Protein AF-A0A6N6PCQ6-F1 (afdb_monomer)

Secondary structure (DSSP, 8-state):
--HHHHHHHHHHHHHIIIIIS----HHHHHHHHHH-SS---S-----HHHHHHHHT-TT--HHHHHHHHHTSPPPHHHHHHHHHHHHHHHHHHHHT--TTTS----SS--GGGGGS-HHHHHHHHHHHHHHTTS-SSHHHHHHHHHHHHHHTT--HHHHHHHHHHHHHSSS--S-HHHHHHTS-HHHHHHHHHSS---HHHHHHHH---HHHHHHHHHHHGGGEEEEEEEEEEETTEEEEEEEEEETTS-EEEEEEEEESGGGGTSSSSS--

Radius of gyration: 22.86 Å; Cα contacts (8 Å, |Δi|>4): 349; chains: 1; bounding box: 58×45×60 Å

pLDDT: mean 90.43, std 11.21, range [40.56, 98.81]

Nearest PDB structures (foldseek):
  1irx-assembly1_A  TM=8.425E-01  e=3.714E-08  Pyrococcus horikoshii
  1irx-assembly2_B  TM=8.175E-01  e=4.333E-08  Pyrococcus horikoshii
  1g59-assembly1_A  TM=5.558E-01  e=4.850E-02  Thermus thermophilus
  1n78-assembly1_A  TM=5.377E-01  e=5.658E-02  Thermus thermophilus
  7fds-assembly1_A  TM=5.542E-01  e=3.419E-01  Mycobacterium tuberculosis H37Rv

Mean predicted aligned error: 8.08 Å

Structure (mmCIF, N/CA/C/O backbone):
data_AF-A0A6N6PCQ6-F1
#
_entry.id   AF-A0A6N6PCQ6-F1
#
loop_
_atom_site.group_PDB
_atom_site.id
_atom_site.type_symbol
_atom_site.label_atom_id
_atom_site.label_alt_id
_atom_site.label_comp_id
_atom_site.label_asym_id
_atom_site.label_entity_id
_atom_site.label_seq_id
_atom_site.pdbx_PDB_ins_code
_atom_site.Cartn_x
_atom_site.Cartn_y
_atom_site.Cartn_z
_atom_site.occupancy
_atom_site.B_iso_or_equiv
_atom_site.auth_seq_id
_atom_site.auth_comp_id
_atom_site.auth_asym_id
_atom_site.auth_atom_id
_atom_site.pdbx_PDB_model_num
ATOM 1 N N . GLU A 1 1 ? 15.343 0.296 2.057 1.00 55.38 1 GLU A N 1
ATOM 2 C CA . GLU A 1 1 ? 15.587 -0.567 0.883 1.00 55.38 1 GLU A CA 1
ATOM 3 C C . GLU A 1 1 ? 17.036 -1.000 0.922 1.00 55.38 1 GLU A C 1
ATOM 5 O O . GLU A 1 1 ? 17.885 -0.166 1.223 1.00 55.38 1 GLU A O 1
ATOM 10 N N . GLU A 1 2 ? 17.308 -2.274 0.672 1.00 66.19 2 GLU A N 1
ATOM 11 C CA . GLU A 1 2 ? 18.656 -2.847 0.678 1.00 66.19 2 GLU A CA 1
ATOM 12 C C . GLU A 1 2 ? 18.911 -3.603 -0.634 1.00 66.19 2 GLU A C 1
ATOM 14 O O . GLU A 1 2 ? 17.991 -3.830 -1.425 1.00 66.19 2 GLU A O 1
ATOM 19 N N . GLY A 1 3 ? 20.174 -3.943 -0.893 1.00 84.12 3 GLY A N 1
ATOM 20 C CA . GLY A 1 3 ? 20.570 -4.783 -2.023 1.00 84.12 3 GLY A CA 1
ATOM 21 C C . GLY A 1 3 ? 20.298 -4.181 -3.408 1.00 84.12 3 GLY A C 1
ATOM 22 O O . GLY A 1 3 ? 20.417 -2.974 -3.631 1.00 84.12 3 GLY A O 1
ATOM 23 N N . ILE A 1 4 ? 19.951 -5.055 -4.358 1.00 89.25 4 ILE A N 1
ATOM 24 C CA . ILE A 1 4 ? 19.816 -4.720 -5.784 1.00 89.25 4 ILE A CA 1
ATOM 25 C C . ILE A 1 4 ? 18.710 -3.691 -6.055 1.00 89.25 4 ILE A C 1
ATOM 27 O O . ILE A 1 4 ? 18.848 -2.849 -6.937 1.00 89.25 4 ILE A O 1
ATOM 31 N N . VAL A 1 5 ? 17.633 -3.714 -5.265 1.00 85.88 5 VAL A N 1
ATOM 32 C CA . VAL A 1 5 ? 16.506 -2.784 -5.410 1.00 85.88 5 VAL A CA 1
ATOM 33 C C . VAL A 1 5 ? 16.957 -1.348 -5.169 1.00 85.88 5 VAL A C 1
ATOM 35 O O . VAL A 1 5 ? 16.673 -0.470 -5.983 1.00 85.88 5 VAL A O 1
ATOM 38 N N . LYS A 1 6 ? 17.700 -1.119 -4.079 1.00 88.81 6 LYS A N 1
ATOM 39 C CA . LYS A 1 6 ? 18.245 0.202 -3.755 1.00 88.81 6 LYS A CA 1
ATOM 40 C C . LYS A 1 6 ? 19.165 0.699 -4.871 1.00 88.81 6 LYS A C 1
ATOM 42 O O . LYS A 1 6 ? 19.062 1.857 -5.258 1.00 88.81 6 LYS A O 1
ATOM 47 N N . LEU A 1 7 ? 20.013 -0.182 -5.406 1.00 92.19 7 LEU A N 1
ATOM 48 C CA . LEU A 1 7 ? 20.957 0.161 -6.470 1.00 92.19 7 LEU A CA 1
ATOM 49 C C . LEU A 1 7 ? 20.244 0.661 -7.735 1.00 92.19 7 LEU A C 1
ATOM 51 O O . LEU A 1 7 ? 20.599 1.714 -8.259 1.00 92.19 7 LEU A O 1
ATOM 55 N N . TYR A 1 8 ? 19.212 -0.053 -8.197 1.00 93.69 8 TYR A N 1
ATOM 56 C CA . TYR A 1 8 ? 18.414 0.395 -9.342 1.00 93.69 8 TYR A CA 1
ATOM 57 C C . TYR A 1 8 ? 17.667 1.698 -9.048 1.00 93.69 8 TYR A C 1
ATOM 59 O O . TYR A 1 8 ? 17.673 2.595 -9.882 1.00 93.69 8 TYR A O 1
ATOM 67 N N . ASN A 1 9 ? 17.068 1.842 -7.862 1.00 90.81 9 ASN A N 1
ATOM 68 C CA . ASN A 1 9 ? 16.359 3.070 -7.494 1.00 90.81 9 ASN A CA 1
ATOM 69 C C . ASN A 1 9 ? 17.300 4.291 -7.433 1.00 90.81 9 ASN A C 1
ATOM 71 O O . ASN A 1 9 ? 16.910 5.391 -7.826 1.00 90.81 9 ASN A O 1
ATOM 75 N N . GLU A 1 10 ? 18.539 4.121 -6.963 1.00 91.25 10 GLU A N 1
ATOM 76 C CA . GLU A 1 10 ? 19.554 5.182 -6.961 1.00 91.25 10 GLU A CA 1
ATOM 77 C C . GLU A 1 10 ? 20.006 5.545 -8.377 1.00 91.25 10 GLU A C 1
ATOM 79 O O . GLU A 1 10 ? 20.068 6.735 -8.697 1.00 91.25 10 GLU A O 1
ATOM 84 N N . PHE A 1 11 ? 20.255 4.543 -9.226 1.00 92.25 11 PHE A N 1
ATOM 85 C CA . PHE A 1 11 ? 20.571 4.753 -10.639 1.00 92.25 11 PHE A CA 1
ATOM 86 C C . PHE A 1 11 ? 19.451 5.516 -11.360 1.00 92.25 11 PHE A C 1
ATOM 88 O O . PHE A 1 11 ? 19.714 6.548 -11.977 1.00 92.25 11 PHE A O 1
ATOM 95 N N . ASP A 1 12 ? 18.199 5.074 -11.204 1.00 93.06 12 ASP A N 1
ATOM 96 C CA . ASP A 1 12 ? 17.016 5.695 -11.815 1.00 93.06 12 ASP A CA 1
ATOM 97 C C . ASP A 1 12 ? 16.868 7.146 -11.370 1.00 93.06 12 ASP A C 1
ATOM 99 O O . ASP A 1 12 ? 16.618 8.039 -12.177 1.00 93.06 12 ASP A O 1
ATOM 103 N N . ARG A 1 13 ? 17.082 7.408 -10.078 1.00 92.38 13 ARG A N 1
ATOM 104 C CA . ARG A 1 13 ? 17.031 8.761 -9.530 1.00 92.38 13 ARG A CA 1
ATOM 105 C C . ARG A 1 13 ? 18.098 9.665 -10.146 1.00 92.38 13 ARG A C 1
ATOM 107 O O . ARG A 1 13 ? 17.794 10.817 -10.444 1.00 92.38 13 ARG A O 1
ATOM 114 N N . TYR A 1 14 ? 19.332 9.188 -10.315 1.00 92.88 14 TYR A N 1
ATOM 115 C CA . TYR A 1 14 ? 20.398 9.990 -10.927 1.00 92.88 14 TYR A CA 1
ATOM 116 C C . TYR A 1 14 ? 20.122 10.242 -12.407 1.00 92.88 14 TYR A C 1
ATOM 118 O O . TYR A 1 14 ? 20.223 11.385 -12.849 1.00 92.88 14 TYR A O 1
ATOM 126 N N . HIS A 1 15 ? 19.698 9.217 -13.148 1.00 93.12 15 HIS A N 1
ATOM 127 C CA . HIS A 1 15 ? 19.315 9.353 -14.553 1.00 93.12 15 HIS A CA 1
ATOM 128 C C . HIS A 1 15 ? 18.200 10.394 -14.740 1.00 93.12 15 HIS A C 1
ATOM 130 O O . HIS A 1 15 ? 18.388 11.347 -15.499 1.00 93.12 15 HIS A O 1
ATOM 136 N N . THR A 1 16 ? 17.108 10.300 -13.972 1.00 93.75 16 THR A N 1
ATOM 137 C CA . THR A 1 16 ? 15.991 11.260 -14.018 1.00 93.75 16 THR A CA 1
ATOM 138 C C . THR A 1 16 ? 16.441 12.677 -13.670 1.00 93.75 16 THR A C 1
ATOM 140 O O . THR A 1 16 ? 16.123 13.621 -14.390 1.00 93.75 16 THR A O 1
ATOM 143 N N . ARG A 1 17 ? 17.219 12.859 -12.595 1.00 94.50 17 ARG A N 1
ATOM 144 C CA . ARG A 1 17 ? 17.670 14.196 -12.167 1.00 94.50 17 ARG A CA 1
ATOM 145 C C . ARG A 1 17 ? 18.591 14.860 -13.189 1.00 94.50 17 ARG A C 1
ATOM 147 O O . ARG A 1 17 ? 18.553 16.083 -13.337 1.00 94.50 17 ARG A O 1
ATOM 154 N N . VAL A 1 18 ? 19.428 14.0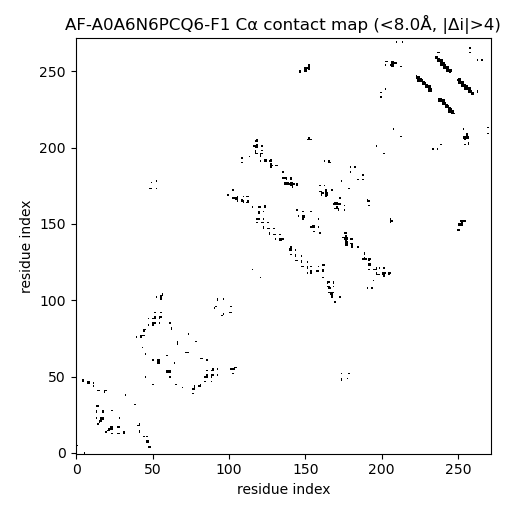80 -13.874 1.00 93.94 18 VAL A N 1
ATOM 155 C CA . VAL A 1 18 ? 20.371 14.592 -14.879 1.00 93.94 18 VAL A CA 1
ATOM 156 C C . VAL A 1 18 ? 19.662 14.887 -16.199 1.00 93.94 18 VAL A C 1
ATOM 158 O O . VAL A 1 18 ? 19.824 15.979 -16.743 1.00 93.94 18 VAL A O 1
ATOM 161 N N . ASN A 1 19 ? 18.875 13.939 -16.708 1.00 92.56 19 ASN A N 1
ATOM 162 C CA . ASN A 1 19 ? 18.348 13.999 -18.071 1.00 92.56 19 ASN A CA 1
ATOM 163 C C . ASN A 1 19 ? 16.946 14.616 -18.156 1.00 92.56 19 ASN A C 1
ATOM 165 O O . ASN A 1 19 ? 16.696 15.428 -19.052 1.00 92.56 19 ASN A O 1
ATOM 169 N N . HIS A 1 20 ? 16.063 14.270 -17.218 1.00 92.50 20 HIS A N 1
ATOM 170 C CA . HIS A 1 20 ? 14.654 14.655 -17.252 1.00 92.50 20 HIS A CA 1
ATOM 171 C C . HIS A 1 20 ? 14.395 15.960 -16.488 1.00 92.50 20 HIS A C 1
ATOM 173 O O . HIS A 1 20 ? 14.106 16.996 -17.090 1.00 92.50 20 HIS A O 1
ATOM 179 N N . ASP A 1 21 ? 14.584 15.940 -15.165 1.00 92.38 21 ASP A N 1
ATOM 180 C CA . ASP A 1 21 ? 14.289 17.079 -14.287 1.00 92.38 21 ASP A CA 1
ATOM 181 C C . ASP A 1 21 ? 15.322 18.206 -14.420 1.00 92.38 21 ASP A C 1
ATOM 183 O O . ASP A 1 21 ? 15.041 19.360 -14.092 1.00 92.38 21 ASP A O 1
ATOM 187 N N . LYS A 1 22 ? 16.539 17.865 -14.866 1.00 91.25 22 LYS A N 1
ATOM 188 C CA . LYS A 1 22 ? 17.689 18.775 -15.011 1.00 91.25 22 LYS A CA 1
ATOM 189 C C . LYS A 1 22 ? 18.017 19.540 -13.720 1.00 91.25 22 LYS A C 1
ATOM 191 O O . LYS A 1 22 ? 18.352 20.723 -13.751 1.00 91.25 22 LYS A O 1
ATOM 196 N N . ASN A 1 23 ? 17.929 18.855 -12.580 1.00 95.06 23 ASN A N 1
ATOM 197 C CA . ASN A 1 23 ? 18.148 19.406 -11.236 1.00 95.06 23 ASN A CA 1
ATOM 198 C C . ASN A 1 23 ? 19.200 18.627 -10.416 1.00 95.06 23 ASN A C 1
ATOM 200 O O . ASN A 1 23 ? 19.273 18.773 -9.189 1.00 95.06 23 ASN A O 1
ATOM 204 N N . ALA A 1 24 ? 19.991 17.779 -11.081 1.00 93.81 24 ALA A N 1
ATOM 205 C CA . ALA A 1 24 ? 21.098 17.049 -10.473 1.00 93.81 24 ALA A CA 1
ATOM 206 C C . ALA A 1 24 ? 22.199 17.988 -9.953 1.00 93.81 24 ALA A C 1
ATOM 208 O O . ALA A 1 24 ? 22.447 19.060 -10.511 1.00 93.81 24 ALA A O 1
ATOM 209 N N . THR A 1 25 ? 22.900 17.566 -8.901 1.00 95.88 25 THR A N 1
ATOM 210 C CA . THR A 1 25 ? 24.131 18.241 -8.466 1.00 95.88 25 THR A CA 1
ATOM 211 C C . THR A 1 25 ? 25.281 17.965 -9.453 1.00 95.88 25 THR A C 1
ATOM 213 O O . THR A 1 25 ? 25.225 16.987 -10.208 1.00 95.88 25 THR A O 1
ATOM 216 N N . PRO A 1 26 ? 26.361 18.776 -9.455 1.00 95.31 26 PRO A N 1
ATOM 217 C CA . PRO A 1 26 ? 27.536 18.511 -10.293 1.00 95.31 26 PRO A CA 1
ATOM 218 C C . PRO A 1 26 ? 28.160 17.128 -10.060 1.00 95.31 26 PRO A C 1
ATOM 220 O O . PRO A 1 26 ? 28.652 16.505 -11.004 1.00 95.31 26 PRO A O 1
ATOM 223 N N . ASP A 1 27 ? 28.105 16.638 -8.821 1.00 94.19 27 ASP A N 1
ATOM 224 C CA . ASP A 1 27 ? 28.633 15.328 -8.446 1.00 94.19 27 ASP A CA 1
ATOM 225 C C . ASP A 1 27 ? 27.747 14.200 -8.983 1.00 94.19 27 ASP A C 1
ATOM 227 O O . ASP A 1 27 ? 28.261 13.283 -9.619 1.00 94.19 27 ASP A O 1
ATOM 231 N N . GLU A 1 28 ? 26.420 14.291 -8.821 1.00 92.62 28 GLU A N 1
ATOM 232 C CA . GLU A 1 28 ? 25.463 13.321 -9.383 1.00 92.62 28 GLU A CA 1
ATOM 233 C C . GLU A 1 28 ? 25.620 13.206 -10.908 1.00 92.62 28 GLU A C 1
ATOM 235 O O . GLU A 1 28 ? 25.714 12.103 -11.452 1.00 92.62 28 GLU A O 1
ATOM 240 N N . ALA A 1 29 ? 25.728 14.348 -11.596 1.00 91.50 29 ALA A N 1
ATOM 241 C CA . ALA A 1 29 ? 25.948 14.391 -13.038 1.00 91.50 29 ALA A CA 1
ATOM 242 C C . ALA A 1 29 ? 27.308 13.803 -13.443 1.00 91.50 29 ALA A C 1
ATOM 244 O O . ALA A 1 29 ? 27.414 13.120 -14.462 1.00 91.50 29 ALA A O 1
ATOM 245 N N . SER A 1 30 ? 28.354 14.044 -12.646 1.00 92.00 30 SER A N 1
ATOM 246 C CA . SER A 1 30 ? 29.683 13.487 -12.905 1.00 92.00 30 SER A CA 1
ATOM 247 C C . SER A 1 30 ? 29.705 11.973 -12.726 1.00 92.00 30 SER A C 1
ATOM 249 O O . SER A 1 30 ? 30.292 11.295 -13.565 1.00 92.00 30 SER A O 1
ATOM 251 N N . VAL A 1 31 ? 29.036 11.446 -11.693 1.00 91.81 31 VAL A N 1
ATOM 252 C CA . VAL A 1 31 ? 28.899 10.001 -11.455 1.00 91.81 31 VAL A CA 1
ATOM 253 C C . VAL A 1 31 ? 28.210 9.325 -12.637 1.00 91.81 31 VAL A C 1
ATOM 255 O O . VAL A 1 31 ? 28.746 8.358 -13.169 1.00 91.81 31 VAL A O 1
ATOM 258 N N . LEU A 1 32 ? 27.073 9.852 -13.103 1.00 89.94 32 LEU A N 1
ATOM 259 C CA . LEU A 1 32 ? 26.386 9.267 -14.257 1.00 89.94 32 LEU A CA 1
ATOM 260 C C . LEU A 1 32 ? 27.273 9.307 -15.513 1.00 89.94 32 LEU A C 1
ATOM 262 O O . LEU A 1 32 ? 27.441 8.291 -16.183 1.00 89.94 32 LEU A O 1
ATOM 266 N N . ARG A 1 33 ? 27.926 10.448 -15.776 1.00 87.69 33 ARG A N 1
ATOM 267 C CA . ARG A 1 33 ? 28.785 10.639 -16.956 1.00 87.69 33 ARG A CA 1
ATOM 268 C C . ARG A 1 33 ? 29.968 9.673 -17.009 1.00 87.69 33 ARG A C 1
ATOM 270 O O . ARG A 1 33 ? 30.349 9.266 -18.098 1.00 87.69 33 ARG A O 1
ATOM 277 N N . VAL A 1 34 ? 30.583 9.328 -15.874 1.00 90.19 34 VAL A N 1
ATOM 278 C CA . VAL A 1 34 ? 31.703 8.364 -15.868 1.00 90.19 34 VAL A CA 1
ATOM 279 C C . VAL A 1 34 ? 31.238 6.914 -16.021 1.00 90.19 34 VAL A C 1
ATOM 281 O O . VAL A 1 34 ? 32.038 6.064 -16.405 1.00 90.19 34 VAL A O 1
ATOM 284 N N . CYS A 1 35 ? 29.966 6.626 -15.736 1.00 85.56 35 CYS A N 1
ATOM 285 C CA . CYS A 1 35 ? 29.364 5.307 -15.926 1.00 85.56 35 CYS A CA 1
ATOM 286 C C . CYS A 1 35 ? 28.839 5.089 -17.356 1.00 85.56 35 CYS A C 1
ATOM 288 O O . CYS A 1 35 ? 28.723 3.945 -17.794 1.00 85.56 35 CYS A O 1
ATOM 290 N N . GLU A 1 36 ? 28.532 6.158 -18.091 1.00 85.19 36 GLU A N 1
ATOM 291 C CA . GLU A 1 36 ? 28.045 6.086 -19.469 1.00 85.19 36 GLU A CA 1
ATOM 292 C C . GLU A 1 36 ? 29.202 5.976 -20.472 1.00 85.19 36 GLU A C 1
ATOM 294 O O . GLU A 1 36 ? 29.943 6.927 -20.715 1.00 85.19 36 GLU A O 1
ATOM 299 N N . LEU A 1 37 ? 29.333 4.811 -21.115 1.00 82.50 37 LEU A N 1
ATOM 300 C CA . LEU A 1 37 ? 30.270 4.636 -22.235 1.00 82.50 37 LEU A CA 1
ATOM 301 C C . LEU A 1 37 ? 29.829 5.423 -23.477 1.00 82.50 37 LEU A C 1
ATOM 303 O O . LEU A 1 37 ? 30.660 5.936 -24.224 1.00 82.50 37 LEU A O 1
ATOM 307 N N . VAL A 1 38 ? 28.516 5.499 -23.698 1.00 85.69 38 VAL A N 1
ATOM 308 C CA . VAL A 1 38 ? 27.876 6.283 -24.756 1.00 85.69 38 VAL A CA 1
ATOM 309 C C . VAL A 1 38 ? 26.680 6.992 -24.122 1.00 85.69 38 VAL A C 1
ATOM 311 O O . VAL A 1 38 ? 25.849 6.299 -23.540 1.00 85.69 38 VAL A O 1
ATOM 314 N N . PRO A 1 39 ? 26.569 8.330 -24.212 1.00 84.94 39 PRO A N 1
ATOM 315 C CA . PRO A 1 39 ? 25.416 9.046 -23.676 1.00 84.94 39 PRO A CA 1
ATOM 316 C C . PRO A 1 39 ? 24.137 8.661 -24.421 1.00 84.94 39 PRO A C 1
ATOM 318 O O . PRO A 1 39 ? 24.054 8.805 -25.643 1.00 84.94 39 PRO A O 1
ATOM 321 N N . GLU A 1 40 ? 23.135 8.187 -23.685 1.00 88.00 40 GLU A N 1
ATOM 322 C CA . GLU A 1 40 ? 21.861 7.718 -24.256 1.00 88.00 40 GLU A CA 1
ATOM 323 C C . GLU A 1 40 ? 20.739 8.756 -24.131 1.00 88.00 40 GLU A C 1
ATOM 325 O O . GLU A 1 40 ? 19.719 8.648 -24.809 1.00 88.00 40 GLU A O 1
ATOM 330 N N . GLY A 1 41 ? 20.954 9.795 -23.319 1.00 89.88 41 GLY A N 1
ATOM 331 C CA . GLY A 1 41 ? 19.993 10.867 -23.081 1.00 89.88 41 GLY A CA 1
ATOM 332 C C . GLY A 1 41 ? 18.835 10.455 -22.170 1.00 89.88 41 GLY A C 1
ATOM 333 O O . GLY A 1 41 ? 18.946 9.535 -21.355 1.00 89.88 41 GLY A O 1
ATOM 334 N N . ASP A 1 42 ? 17.724 11.185 -22.285 1.00 93.50 42 ASP A N 1
ATOM 335 C CA . ASP A 1 42 ? 16.501 10.909 -21.528 1.00 93.50 42 ASP A CA 1
ATOM 336 C C . ASP A 1 42 ? 15.735 9.721 -22.129 1.00 93.50 42 ASP A C 1
ATOM 338 O O . ASP A 1 42 ? 15.603 9.600 -23.349 1.00 93.50 42 ASP A O 1
ATOM 342 N N . TYR A 1 43 ? 15.226 8.849 -21.264 1.00 93.31 43 TYR A N 1
ATOM 343 C CA . TYR A 1 43 ? 14.421 7.690 -21.634 1.00 93.31 43 TYR A CA 1
ATOM 344 C C . TYR A 1 43 ? 13.584 7.205 -20.448 1.00 93.31 43 TYR A C 1
ATOM 346 O O . TYR A 1 43 ? 13.938 7.394 -19.284 1.00 93.31 43 TYR A O 1
ATOM 354 N N . PHE A 1 44 ? 12.469 6.535 -20.743 1.00 93.19 44 PHE A N 1
ATOM 355 C CA . PHE A 1 44 ? 11.621 5.950 -19.711 1.00 93.19 44 PHE A CA 1
ATOM 356 C C . PHE A 1 44 ? 12.311 4.770 -19.004 1.00 93.19 44 PHE A C 1
ATOM 358 O O . PHE A 1 44 ? 12.680 3.778 -19.638 1.00 93.19 44 PHE A O 1
ATOM 365 N N . ASN A 1 45 ? 12.405 4.843 -17.673 1.00 90.88 45 ASN A N 1
ATOM 366 C CA . ASN A 1 45 ? 12.912 3.771 -16.820 1.00 90.88 45 ASN A CA 1
ATOM 367 C C . ASN A 1 45 ? 11.776 3.048 -16.082 1.00 90.88 45 ASN A C 1
ATOM 369 O O . ASN A 1 45 ? 11.070 3.630 -15.259 1.00 90.88 45 ASN A O 1
ATOM 373 N N . ALA A 1 46 ? 11.628 1.744 -16.332 1.00 91.62 46 ALA A N 1
ATOM 374 C CA . ALA A 1 46 ? 10.697 0.904 -15.585 1.00 91.62 46 ALA A CA 1
ATOM 375 C C . ALA A 1 46 ? 11.245 0.605 -14.181 1.00 91.62 46 ALA A C 1
ATOM 377 O O . ALA A 1 46 ? 12.319 0.015 -14.051 1.00 91.62 46 ALA A O 1
ATOM 378 N N . ASN A 1 47 ? 10.497 0.956 -13.131 1.00 89.88 47 ASN A N 1
ATOM 379 C CA . ASN A 1 47 ? 10.904 0.722 -11.742 1.00 89.88 47 ASN A CA 1
ATOM 380 C C . ASN A 1 47 ? 11.302 -0.751 -11.502 1.00 89.88 47 ASN A C 1
ATOM 382 O O . ASN A 1 47 ? 10.561 -1.671 -11.850 1.00 89.88 47 ASN A O 1
ATOM 386 N N . PHE A 1 48 ? 12.464 -0.993 -10.889 1.00 91.56 48 PHE A N 1
ATOM 387 C CA . PHE A 1 48 ? 12.991 -2.356 -10.759 1.00 91.56 48 PHE A CA 1
ATOM 388 C C . PHE A 1 48 ? 12.160 -3.252 -9.830 1.00 91.56 48 PHE A C 1
ATOM 390 O O . PHE A 1 48 ? 12.007 -4.435 -10.120 1.00 91.56 48 PHE A O 1
ATOM 397 N N . GLN A 1 49 ? 11.567 -2.716 -8.755 1.00 85.56 49 GLN A N 1
ATOM 398 C CA . GLN A 1 49 ? 10.664 -3.501 -7.895 1.00 85.56 49 GLN A CA 1
ATOM 399 C C . GLN A 1 49 ? 9.443 -3.974 -8.682 1.00 85.56 49 GLN A C 1
ATOM 401 O O . GLN A 1 49 ? 8.976 -5.093 -8.487 1.00 85.56 49 GLN A O 1
ATOM 406 N N . LEU A 1 50 ? 8.960 -3.135 -9.601 1.00 85.62 50 LEU A N 1
ATOM 407 C CA . LEU A 1 50 ? 7.861 -3.473 -10.490 1.00 85.62 50 LEU A CA 1
ATOM 408 C C . LEU A 1 50 ? 8.222 -4.623 -11.426 1.00 85.62 50 LEU A C 1
ATOM 410 O O . LEU A 1 50 ? 7.511 -5.622 -11.486 1.00 85.62 50 LEU A O 1
ATOM 414 N N . VAL A 1 51 ? 9.353 -4.492 -12.120 1.00 91.75 51 VAL A N 1
ATOM 415 C CA . VAL A 1 51 ? 9.864 -5.530 -13.023 1.00 91.75 51 VAL A CA 1
ATOM 416 C C . VAL A 1 51 ? 10.115 -6.827 -12.253 1.00 91.75 51 VAL A C 1
ATOM 418 O O . VAL A 1 51 ? 9.735 -7.897 -12.717 1.00 91.75 51 VAL A O 1
ATOM 421 N N . SER A 1 52 ? 10.679 -6.734 -11.048 1.00 88.75 52 SER A N 1
ATOM 422 C CA . SER A 1 52 ? 10.911 -7.875 -10.162 1.00 88.75 52 SER A CA 1
ATOM 423 C C . SER A 1 52 ? 9.620 -8.575 -9.740 1.00 88.75 52 SER A C 1
ATOM 425 O O . SER A 1 52 ? 9.571 -9.801 -9.737 1.00 88.75 52 SER A O 1
ATOM 427 N N . ALA A 1 53 ? 8.549 -7.841 -9.439 1.00 84.00 53 ALA A N 1
ATOM 428 C CA . ALA A 1 53 ? 7.248 -8.450 -9.164 1.00 84.00 53 ALA A CA 1
ATOM 429 C C . ALA A 1 53 ? 6.663 -9.126 -10.418 1.00 84.00 53 ALA A C 1
ATOM 431 O O . ALA A 1 53 ? 6.198 -10.261 -10.346 1.00 84.00 53 ALA A O 1
ATOM 432 N N . LEU A 1 54 ? 6.748 -8.462 -11.576 1.00 88.12 54 LEU A N 1
ATOM 433 C CA . LEU A 1 54 ? 6.216 -8.956 -12.848 1.00 88.12 54 LEU A CA 1
ATOM 434 C C . LEU A 1 54 ? 6.857 -10.269 -13.298 1.00 88.12 54 LEU A C 1
ATOM 436 O O . LEU A 1 54 ? 6.149 -11.187 -13.699 1.00 88.12 54 LEU A O 1
ATOM 440 N N . VAL A 1 55 ? 8.184 -10.400 -13.201 1.00 90.81 55 VAL A N 1
ATOM 441 C CA . VAL A 1 55 ? 8.868 -11.644 -13.608 1.00 90.81 55 VAL A CA 1
ATOM 442 C C . VAL A 1 55 ? 8.501 -12.848 -12.737 1.00 90.81 55 VAL A C 1
ATOM 444 O O . VAL A 1 55 ? 8.755 -13.980 -13.137 1.00 90.81 55 VAL A O 1
ATOM 447 N N . GLN A 1 56 ? 7.907 -12.611 -11.566 1.00 86.06 56 GLN A N 1
ATOM 448 C CA . GLN A 1 56 ? 7.471 -13.645 -10.626 1.00 86.06 56 GLN A CA 1
ATOM 449 C C . GLN A 1 56 ? 6.004 -14.050 -10.819 1.00 86.06 56 GLN A C 1
ATOM 451 O O . GLN A 1 56 ? 5.546 -14.985 -10.166 1.00 86.06 56 GLN A O 1
ATOM 456 N N . MET A 1 57 ? 5.271 -13.385 -11.719 1.00 83.31 57 MET A N 1
ATOM 457 C CA . MET A 1 57 ? 3.869 -13.662 -12.038 1.00 83.31 57 MET A CA 1
ATOM 458 C C . MET A 1 57 ? 3.779 -14.360 -13.407 1.00 83.31 57 MET A C 1
ATOM 460 O O . MET A 1 57 ? 3.811 -13.686 -14.435 1.00 83.31 57 MET A O 1
ATOM 464 N N . PRO A 1 58 ? 3.645 -15.702 -13.467 1.00 78.50 58 PRO A N 1
ATOM 465 C CA . PRO A 1 58 ? 3.820 -16.463 -14.713 1.00 78.50 58 PRO A CA 1
ATOM 466 C C . PRO A 1 58 ? 2.812 -16.141 -15.823 1.00 78.50 58 PRO A C 1
ATOM 468 O O . PRO A 1 58 ? 3.065 -16.426 -16.987 1.00 78.50 58 PRO A O 1
ATOM 471 N N . HIS A 1 59 ? 1.655 -15.589 -15.459 1.00 79.06 59 HIS A N 1
ATOM 472 C CA . HIS A 1 59 ? 0.569 -15.253 -16.378 1.00 79.06 59 HIS A CA 1
ATOM 473 C C . HIS A 1 59 ? 0.714 -13.856 -17.003 1.00 79.06 59 HIS A C 1
ATOM 475 O O . HIS A 1 59 ? -0.105 -13.486 -17.841 1.00 79.06 59 HIS A O 1
ATOM 481 N N . LEU A 1 60 ? 1.729 -13.079 -16.608 1.00 85.12 60 LEU A N 1
ATOM 482 C CA . LEU A 1 60 ? 1.964 -11.729 -17.113 1.00 85.12 60 LEU A CA 1
ATOM 483 C C . LEU A 1 60 ? 3.172 -11.695 -18.052 1.00 85.12 60 LEU A C 1
ATOM 485 O O . LEU A 1 60 ? 4.195 -12.328 -17.797 1.00 85.12 60 LEU A O 1
ATOM 489 N N . ASP A 1 61 ? 3.068 -10.900 -19.118 1.00 92.06 61 ASP A N 1
ATOM 490 C CA . ASP A 1 61 ? 4.211 -10.501 -19.943 1.00 92.06 61 ASP A CA 1
ATOM 491 C C . ASP A 1 61 ? 4.747 -9.149 -19.436 1.00 92.06 61 ASP A C 1
ATOM 493 O O . ASP A 1 61 ? 4.077 -8.123 -19.615 1.00 92.06 61 ASP A O 1
ATOM 497 N N . PRO A 1 62 ? 5.954 -9.107 -18.831 1.00 93.06 62 PRO A N 1
ATOM 498 C CA . PRO A 1 62 ? 6.520 -7.867 -18.317 1.00 93.06 62 PRO A CA 1
ATOM 499 C C . PRO A 1 62 ? 6.676 -6.777 -19.385 1.00 93.06 62 PRO A C 1
ATOM 501 O O . PRO A 1 62 ? 6.525 -5.598 -19.075 1.00 93.06 62 PRO A O 1
ATOM 504 N N . VAL A 1 63 ? 6.964 -7.135 -20.642 1.00 96.25 63 VAL A N 1
ATOM 505 C CA . VAL A 1 63 ? 7.166 -6.149 -21.716 1.00 96.25 63 VAL A CA 1
ATOM 506 C C . VAL A 1 63 ? 5.840 -5.524 -22.125 1.00 96.25 63 VAL A C 1
ATOM 508 O O . VAL A 1 63 ? 5.748 -4.297 -22.232 1.00 96.25 63 VAL A O 1
ATOM 511 N N . ALA A 1 64 ? 4.809 -6.346 -22.326 1.00 94.31 64 ALA A N 1
ATOM 512 C CA . ALA A 1 64 ? 3.473 -5.867 -22.662 1.00 94.31 64 ALA A CA 1
ATOM 513 C C . ALA A 1 64 ? 2.923 -4.947 -21.566 1.00 94.31 64 ALA A C 1
ATOM 515 O O . ALA A 1 64 ? 2.427 -3.858 -21.855 1.00 94.31 64 ALA A O 1
ATOM 516 N N . GLU A 1 65 ? 3.083 -5.343 -20.305 1.00 91.56 65 GLU A N 1
ATOM 517 C CA . GLU A 1 65 ? 2.527 -4.606 -19.177 1.00 91.56 65 GLU A CA 1
ATOM 518 C C . GLU A 1 65 ? 3.250 -3.275 -18.921 1.00 91.56 65 GLU A C 1
ATOM 520 O O . GLU A 1 65 ? 2.609 -2.243 -18.710 1.00 91.56 65 GLU A O 1
ATOM 525 N N . ILE A 1 66 ? 4.582 -3.243 -19.030 1.00 94.25 66 ILE A N 1
ATOM 526 C CA . ILE A 1 66 ? 5.334 -1.984 -18.953 1.00 94.25 66 ILE A CA 1
ATOM 527 C C . ILE A 1 66 ? 5.000 -1.059 -20.132 1.00 94.25 66 ILE A C 1
ATOM 529 O O . ILE A 1 66 ? 4.865 0.150 -19.943 1.00 94.25 66 ILE A O 1
ATOM 533 N N . THR A 1 67 ? 4.805 -1.609 -21.334 1.00 95.00 67 THR A N 1
ATOM 534 C CA . THR A 1 67 ? 4.401 -0.821 -22.511 1.00 95.00 67 THR A CA 1
ATOM 535 C C . THR A 1 67 ? 3.010 -0.214 -22.317 1.00 95.00 67 THR A C 1
ATOM 537 O O . THR A 1 67 ? 2.818 0.974 -22.581 1.00 95.00 67 THR A O 1
ATOM 540 N N . ARG A 1 68 ? 2.051 -0.996 -21.799 1.00 91.12 68 ARG A N 1
ATOM 541 C CA . ARG A 1 68 ? 0.699 -0.524 -21.466 1.00 91.12 68 ARG A CA 1
ATOM 542 C C . ARG A 1 68 ? 0.757 0.648 -20.489 1.00 91.12 68 ARG A C 1
ATOM 544 O O . ARG A 1 68 ? 0.141 1.677 -20.743 1.00 91.12 68 ARG A O 1
ATOM 551 N N . ARG A 1 69 ? 1.542 0.513 -19.417 1.00 87.31 69 ARG A N 1
ATOM 552 C CA . ARG A 1 69 ? 1.712 1.546 -18.380 1.00 87.31 69 ARG A CA 1
ATOM 553 C C . ARG A 1 69 ? 2.377 2.815 -18.889 1.00 87.31 69 ARG A C 1
ATOM 555 O O . ARG A 1 69 ? 1.981 3.904 -18.492 1.00 87.31 69 ARG A O 1
ATOM 562 N N . LYS A 1 70 ? 3.366 2.690 -19.779 1.00 92.19 70 LYS A N 1
ATOM 563 C CA . LYS A 1 70 ? 3.973 3.852 -20.439 1.00 92.19 70 LYS A CA 1
ATOM 564 C C . LYS A 1 70 ? 2.940 4.621 -21.280 1.00 92.19 70 LYS A C 1
ATOM 566 O O . LYS A 1 70 ? 3.087 5.824 -21.477 1.00 92.19 70 LYS A O 1
ATOM 571 N N . GLY A 1 71 ? 1.920 3.937 -21.804 1.00 92.69 71 GLY A N 1
ATOM 572 C CA . GLY A 1 71 ? 0.896 4.525 -22.673 1.00 92.69 71 GLY A CA 1
ATOM 573 C C . GLY A 1 71 ? 1.381 4.810 -24.099 1.00 92.69 71 GLY A C 1
ATOM 574 O O . GLY A 1 71 ? 0.666 5.425 -24.885 1.00 92.69 71 GLY A O 1
ATOM 575 N N . ALA A 1 72 ? 2.591 4.364 -24.450 1.00 93.94 72 ALA A N 1
ATOM 576 C CA . ALA A 1 72 ? 3.190 4.520 -25.771 1.00 93.94 72 ALA A CA 1
ATOM 577 C C . ALA A 1 72 ? 4.164 3.364 -26.061 1.00 93.94 72 ALA A C 1
ATOM 579 O O . ALA A 1 72 ? 4.711 2.782 -25.120 1.00 93.94 72 ALA A O 1
ATOM 580 N N . PRO A 1 73 ? 4.442 3.049 -27.342 1.00 96.50 73 PRO A N 1
ATOM 581 C CA . PRO A 1 73 ? 5.455 2.060 -27.698 1.00 96.50 73 PRO A CA 1
ATOM 582 C C . PRO A 1 73 ? 6.821 2.359 -27.059 1.00 96.50 73 PRO A C 1
ATOM 584 O O . PRO A 1 73 ? 7.234 3.519 -26.943 1.00 96.50 73 PRO A O 1
ATOM 587 N N . LEU A 1 74 ? 7.530 1.305 -26.646 1.00 97.12 74 LEU A N 1
ATOM 588 C CA . LEU A 1 74 ? 8.905 1.414 -26.155 1.00 97.12 74 LEU A CA 1
ATOM 589 C C . LEU A 1 74 ? 9.860 1.712 -27.318 1.00 97.12 74 LEU A C 1
ATOM 591 O O . LEU A 1 74 ? 9.788 1.077 -28.372 1.00 97.12 74 LEU A O 1
ATOM 595 N N . THR A 1 75 ? 10.774 2.659 -27.123 1.00 96.88 75 THR A N 1
ATOM 596 C CA . THR A 1 75 ? 11.890 2.903 -28.043 1.00 96.88 75 THR A CA 1
ATOM 597 C C . THR A 1 75 ? 12.904 1.759 -27.963 1.00 96.88 75 THR A C 1
ATOM 599 O O . THR A 1 75 ? 12.875 0.939 -27.044 1.00 96.88 75 THR A O 1
ATOM 602 N N . ALA A 1 76 ? 13.846 1.701 -28.908 1.00 95.56 76 ALA A N 1
ATOM 603 C CA . ALA A 1 76 ? 14.896 0.679 -28.898 1.00 95.56 76 ALA A CA 1
ATOM 604 C C . ALA A 1 76 ? 15.757 0.725 -27.618 1.00 95.56 76 ALA A C 1
ATOM 606 O O . ALA A 1 76 ? 16.107 -0.322 -27.074 1.00 95.56 76 ALA A O 1
ATOM 607 N N . VAL A 1 77 ? 16.061 1.930 -27.120 1.00 94.25 77 VAL A N 1
ATOM 608 C CA . VAL A 1 77 ? 16.837 2.133 -25.885 1.00 94.25 77 VAL A CA 1
ATOM 609 C C . VAL A 1 77 ? 16.050 1.641 -24.673 1.00 94.25 77 VAL A C 1
ATOM 611 O O . VAL A 1 77 ? 16.554 0.825 -23.905 1.00 94.25 77 VAL A O 1
ATOM 614 N N . GLU A 1 78 ? 14.790 2.054 -24.543 1.00 96.50 78 GLU A N 1
ATOM 615 C CA . GLU A 1 78 ? 13.923 1.651 -23.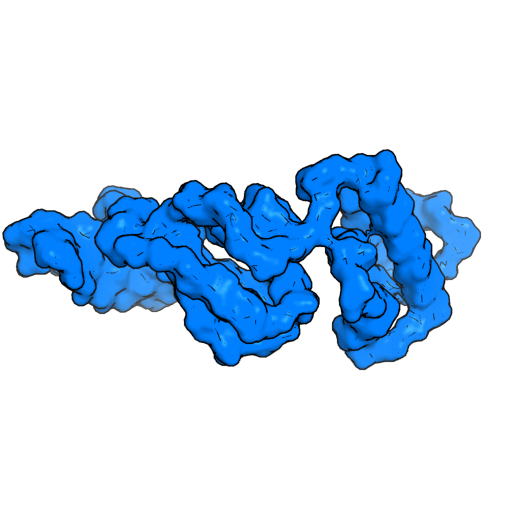429 1.00 96.50 78 GLU A CA 1
ATOM 616 C C . GLU A 1 78 ? 13.664 0.144 -23.421 1.00 96.50 78 GLU A C 1
ATOM 618 O O . GLU A 1 78 ? 13.711 -0.487 -22.368 1.00 96.50 78 GLU A O 1
ATOM 623 N N . ARG A 1 79 ? 13.434 -0.457 -24.597 1.00 97.44 79 ARG A N 1
ATOM 624 C CA . ARG A 1 79 ? 13.252 -1.904 -24.725 1.00 97.44 79 ARG A CA 1
ATOM 625 C C . ARG A 1 79 ? 14.495 -2.659 -24.262 1.00 97.44 79 ARG A C 1
ATOM 627 O O . ARG A 1 79 ? 14.369 -3.606 -23.493 1.00 97.44 79 ARG A O 1
ATOM 634 N N . ARG A 1 80 ? 15.685 -2.220 -24.682 1.00 95.75 80 ARG A N 1
ATOM 635 C CA . ARG A 1 80 ? 16.952 -2.833 -24.268 1.00 95.75 80 ARG A CA 1
ATOM 636 C C . ARG A 1 80 ? 17.158 -2.743 -22.752 1.00 95.75 80 ARG A C 1
ATOM 638 O O . ARG A 1 80 ? 17.520 -3.745 -22.142 1.00 95.75 80 ARG A O 1
ATOM 645 N N . HIS A 1 81 ? 16.902 -1.583 -22.144 1.00 95.31 81 HIS A N 1
ATOM 646 C CA . HIS A 1 81 ? 16.997 -1.413 -20.686 1.00 95.31 81 HIS A CA 1
ATOM 647 C C . HIS A 1 81 ? 15.973 -2.264 -19.935 1.00 95.31 81 HIS A C 1
ATOM 649 O O . HIS A 1 81 ? 16.301 -2.870 -18.916 1.00 95.31 81 HIS A O 1
ATOM 655 N N . LEU A 1 82 ? 14.743 -2.361 -20.444 1.00 97.38 82 LEU A N 1
ATOM 656 C CA . LEU A 1 82 ? 13.723 -3.227 -19.861 1.00 97.38 82 LEU A CA 1
ATOM 657 C C . LEU A 1 82 ? 14.124 -4.706 -19.939 1.00 97.38 82 LEU A C 1
ATOM 659 O O . LEU A 1 82 ? 14.034 -5.404 -18.932 1.00 97.38 82 LEU A O 1
ATOM 663 N N . ASP A 1 83 ? 14.618 -5.173 -21.087 1.00 97.88 83 ASP A N 1
ATOM 664 C CA . ASP A 1 83 ? 15.085 -6.554 -21.258 1.00 97.88 83 ASP A CA 1
ATOM 665 C C . ASP A 1 83 ? 16.237 -6.877 -20.287 1.00 97.88 83 ASP A C 1
ATOM 667 O O . ASP A 1 83 ? 16.247 -7.939 -19.661 1.00 97.88 83 ASP A O 1
ATOM 671 N N . GLN A 1 84 ? 17.170 -5.938 -20.089 1.00 95.88 84 GLN A N 1
ATOM 672 C CA . GLN A 1 84 ? 18.245 -6.070 -19.100 1.00 95.88 84 GLN A CA 1
ATOM 673 C C . GLN A 1 84 ? 17.705 -6.138 -17.668 1.00 95.88 84 GLN A C 1
ATOM 675 O O . GLN A 1 84 ? 18.118 -7.009 -16.905 1.00 95.88 84 GLN A O 1
ATOM 680 N N . ARG A 1 85 ? 16.749 -5.276 -17.295 1.00 97.00 85 ARG A N 1
ATOM 681 C CA . ARG A 1 85 ? 16.100 -5.329 -15.972 1.00 97.00 85 ARG A CA 1
ATOM 682 C C . ARG A 1 85 ? 15.371 -6.649 -15.752 1.00 97.00 85 ARG A C 1
ATOM 684 O O . ARG A 1 85 ? 15.480 -7.208 -14.667 1.00 97.00 85 ARG A O 1
ATOM 691 N N . ILE A 1 86 ? 14.662 -7.158 -16.760 1.00 97.00 86 ILE A N 1
ATOM 692 C CA . ILE A 1 86 ? 13.975 -8.456 -16.705 1.00 97.00 86 ILE A CA 1
ATOM 693 C C . ILE A 1 86 ? 14.989 -9.580 -16.479 1.00 97.00 86 ILE A C 1
ATOM 695 O O . ILE A 1 86 ? 14.770 -10.426 -15.614 1.00 97.00 86 ILE A O 1
ATOM 699 N N . ALA A 1 87 ? 16.104 -9.584 -17.215 1.00 96.81 87 ALA A N 1
ATOM 700 C CA . ALA A 1 87 ? 17.162 -10.576 -17.047 1.00 96.81 87 ALA A CA 1
ATOM 701 C C . ALA A 1 87 ? 17.784 -10.514 -15.642 1.00 96.81 87 ALA A C 1
ATOM 703 O O . ALA A 1 87 ? 17.871 -11.540 -14.968 1.00 96.81 87 ALA A O 1
ATOM 704 N N . SER A 1 88 ? 18.131 -9.313 -15.168 1.00 95.81 88 SER A N 1
ATOM 705 C CA . SER A 1 88 ? 18.649 -9.093 -13.814 1.00 95.81 88 SER A CA 1
ATOM 706 C C . SER A 1 88 ? 17.659 -9.537 -12.742 1.00 95.81 88 SER A C 1
ATOM 708 O O . SER A 1 88 ? 18.049 -10.205 -11.791 1.00 95.81 88 SER A O 1
ATOM 710 N N . ALA A 1 89 ? 16.378 -9.199 -12.894 1.00 93.31 89 ALA A N 1
ATOM 711 C CA . ALA A 1 89 ? 15.336 -9.576 -11.951 1.00 93.31 89 ALA A CA 1
ATOM 712 C C . ALA A 1 89 ? 15.139 -11.095 -11.902 1.00 93.31 89 ALA A C 1
ATOM 714 O O . ALA A 1 89 ? 15.070 -11.651 -10.814 1.00 93.31 89 ALA A O 1
ATOM 715 N N . ARG A 1 90 ? 15.112 -11.779 -13.053 1.00 93.50 90 ARG A N 1
ATOM 716 C CA . ARG A 1 90 ? 15.015 -13.248 -13.114 1.00 93.50 90 ARG A CA 1
ATOM 717 C C . ARG A 1 90 ? 16.194 -13.923 -12.423 1.00 93.50 90 ARG A C 1
ATOM 719 O O . ARG A 1 90 ? 15.976 -14.756 -11.551 1.00 93.50 90 ARG A O 1
ATOM 726 N N . LEU A 1 91 ? 17.419 -13.517 -12.762 1.00 93.81 91 LEU A N 1
ATOM 727 C CA . LEU A 1 91 ? 18.629 -14.061 -12.145 1.00 93.81 91 LEU A CA 1
ATOM 728 C C . LEU A 1 91 ? 18.652 -13.797 -10.636 1.00 93.81 91 LEU A C 1
ATOM 730 O O . LEU A 1 91 ? 18.986 -14.681 -9.850 1.00 93.81 91 LEU A O 1
ATOM 734 N N . TRP A 1 92 ? 18.271 -12.586 -10.228 1.00 92.31 92 TRP A N 1
ATOM 735 C CA . TRP A 1 92 ? 18.176 -12.227 -8.822 1.00 92.31 92 TRP A CA 1
ATOM 736 C C . TRP A 1 92 ? 17.159 -13.100 -8.082 1.00 92.31 92 TRP A C 1
ATOM 738 O O . TRP A 1 92 ? 17.515 -13.692 -7.069 1.00 92.31 92 TRP A O 1
ATOM 748 N N . VAL A 1 93 ? 15.941 -13.252 -8.613 1.00 87.56 93 VAL A N 1
ATOM 749 C CA . VAL A 1 93 ? 14.895 -14.112 -8.033 1.00 87.56 93 VAL A CA 1
ATOM 750 C C . VAL A 1 93 ? 15.351 -15.568 -7.916 1.00 87.56 93 VAL A C 1
ATOM 752 O O . VAL A 1 93 ? 15.084 -16.218 -6.907 1.00 87.56 93 VAL A O 1
ATOM 755 N N . GLU A 1 94 ? 16.029 -16.084 -8.941 1.00 87.62 94 GLU A N 1
ATOM 756 C CA . GLU A 1 94 ? 16.475 -17.476 -8.997 1.00 87.62 94 GLU A CA 1
ATOM 757 C C . GLU A 1 94 ? 17.629 -17.765 -8.027 1.00 87.62 94 GLU A C 1
ATOM 759 O O . GLU A 1 94 ? 17.628 -18.801 -7.364 1.00 87.62 94 GLU A O 1
ATOM 764 N N . SER A 1 95 ? 18.607 -16.859 -7.939 1.00 88.19 95 SER A N 1
ATOM 765 C CA . SER A 1 95 ? 19.907 -17.152 -7.318 1.00 88.19 95 SER A CA 1
ATOM 766 C C . SER A 1 95 ? 20.179 -16.419 -6.003 1.00 88.19 95 SER A C 1
ATOM 768 O O . SER A 1 95 ? 21.057 -16.842 -5.253 1.00 88.19 95 SER A O 1
ATOM 770 N N . TYR A 1 96 ? 19.477 -15.319 -5.719 1.00 85.75 96 TYR A N 1
ATOM 771 C CA . TYR A 1 96 ? 19.846 -14.405 -4.628 1.00 85.75 96 TYR A CA 1
ATOM 772 C C . TYR A 1 96 ? 18.675 -13.960 -3.752 1.00 85.75 96 TYR A C 1
ATOM 774 O O . TYR A 1 96 ? 18.896 -13.639 -2.587 1.00 85.75 96 TYR A O 1
ATOM 782 N N . ALA A 1 97 ? 17.454 -13.921 -4.289 1.00 79.44 97 ALA A N 1
ATOM 783 C CA . ALA A 1 97 ? 16.278 -13.525 -3.534 1.00 79.44 97 ALA A CA 1
ATOM 784 C C . ALA A 1 97 ? 16.007 -14.538 -2.422 1.00 79.44 97 ALA A C 1
ATOM 786 O O . ALA A 1 97 ? 15.863 -15.742 -2.661 1.00 79.44 97 ALA A O 1
ATOM 787 N N . SER A 1 98 ? 15.895 -14.029 -1.202 1.00 76.12 98 SER A N 1
ATOM 788 C CA . SER A 1 98 ? 15.402 -14.795 -0.068 1.00 76.12 98 SER A CA 1
ATOM 789 C C . SER A 1 98 ? 13.982 -15.312 -0.326 1.00 76.12 98 SER A C 1
ATOM 791 O O . SER A 1 98 ? 13.222 -14.784 -1.147 1.00 76.12 98 SER A O 1
ATOM 793 N N . GLU A 1 99 ? 13.568 -16.321 0.439 1.00 68.31 99 GLU A N 1
ATOM 794 C CA . GLU A 1 99 ? 12.173 -16.781 0.434 1.00 68.31 99 GLU A CA 1
ATOM 795 C C . GLU A 1 99 ? 11.184 -15.683 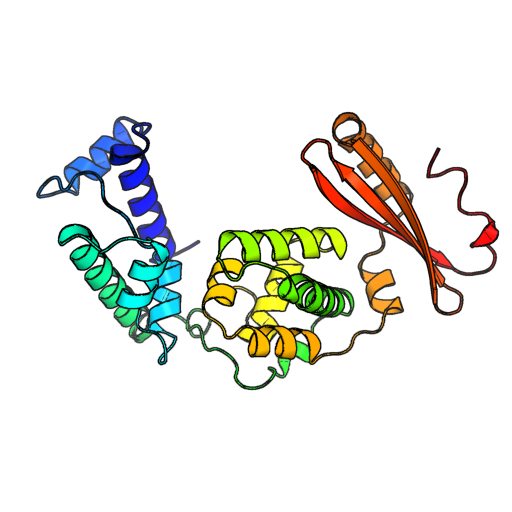0.854 1.00 68.31 99 GLU A C 1
ATOM 797 O O . GLU A 1 99 ? 9.996 -15.815 0.583 1.00 68.31 99 GLU A O 1
ATOM 802 N N . GLU A 1 100 ? 11.645 -14.588 1.471 1.00 64.25 100 GLU A N 1
ATOM 803 C CA . GLU A 1 100 ? 10.853 -13.394 1.801 1.00 64.25 100 GLU A CA 1
ATOM 804 C C . GLU A 1 100 ? 10.791 -12.367 0.660 1.00 64.25 100 GLU A C 1
ATOM 806 O O . GLU A 1 100 ? 9.952 -11.467 0.677 1.00 64.25 100 GLU A O 1
ATOM 811 N N . GLU A 1 101 ? 11.619 -12.523 -0.370 1.00 70.38 101 GLU A N 1
ATOM 812 C CA . GLU A 1 101 ? 11.674 -11.660 -1.551 1.00 70.38 101 GLU A CA 1
ATOM 813 C C . GLU A 1 101 ? 10.955 -12.282 -2.762 1.00 70.38 101 GLU A C 1
ATOM 815 O O . GLU A 1 101 ? 10.407 -11.561 -3.598 1.00 70.38 101 GLU A O 1
ATOM 820 N N . LYS A 1 102 ? 10.794 -13.614 -2.790 1.00 70.69 102 LYS A N 1
ATOM 821 C CA . LYS A 1 102 ? 10.042 -14.362 -3.822 1.00 70.69 102 LYS A CA 1
ATOM 822 C C . LYS A 1 102 ? 8.513 -14.135 -3.842 1.00 70.69 102 LYS A C 1
ATOM 824 O O . LYS A 1 102 ? 7.780 -14.836 -3.159 1.00 70.69 102 LYS A O 1
ATOM 829 N N . THR A 1 103 ? 8.000 -13.140 -4.550 1.00 69.25 103 THR A N 1
ATOM 830 C CA . THR A 1 103 ? 6.573 -12.768 -4.558 1.00 69.25 103 THR A CA 1
ATOM 831 C C . THR A 1 103 ? 5.700 -13.900 -5.114 1.00 69.25 103 THR A C 1
ATOM 833 O O . THR A 1 103 ? 5.504 -14.005 -6.320 1.00 69.25 103 THR A O 1
ATOM 836 N N . ARG A 1 104 ? 5.149 -14.744 -4.232 1.00 77.88 104 ARG A N 1
ATOM 837 C CA . ARG A 1 104 ? 4.157 -15.763 -4.589 1.00 77.88 104 ARG A CA 1
ATOM 838 C C . ARG A 1 104 ? 2.767 -15.279 -4.203 1.00 77.88 104 ARG A C 1
ATOM 840 O O . ARG A 1 104 ? 2.471 -15.116 -3.021 1.00 77.88 104 ARG A O 1
ATOM 847 N N . LEU A 1 105 ? 1.918 -15.069 -5.206 1.00 85.38 105 LEU A N 1
ATOM 848 C CA . LEU A 1 105 ? 0.501 -14.813 -4.979 1.00 85.38 105 LEU A CA 1
ATOM 849 C C . LEU A 1 105 ? -0.154 -16.065 -4.385 1.00 85.38 105 LEU A C 1
ATOM 851 O O . LEU A 1 105 ? 0.050 -17.175 -4.876 1.00 85.38 105 LEU A O 1
ATOM 855 N N . GLN A 1 106 ? -0.923 -15.883 -3.318 1.00 88.06 106 GLN A N 1
ATOM 856 C CA . GLN A 1 106 ? -1.532 -16.980 -2.575 1.00 88.06 106 GLN A CA 1
ATOM 857 C C . GLN A 1 106 ? -2.909 -17.308 -3.151 1.00 88.06 106 GLN A C 1
ATOM 859 O O . GLN A 1 106 ? -3.833 -16.518 -3.006 1.00 88.06 106 GLN A O 1
ATOM 864 N N . GLU A 1 107 ? -3.077 -18.466 -3.789 1.00 86.44 107 GLU A N 1
ATOM 865 C CA . GLU A 1 107 ? -4.363 -18.874 -4.392 1.00 86.44 107 GLU A CA 1
ATOM 866 C C . GLU A 1 107 ? -5.469 -19.074 -3.349 1.00 86.44 107 GLU A C 1
ATOM 868 O O . GLU A 1 107 ? -6.624 -18.725 -3.583 1.00 86.44 107 GLU A O 1
ATOM 873 N N . VAL A 1 108 ? -5.093 -19.562 -2.167 1.00 92.19 108 VAL A N 1
ATOM 874 C CA . VAL A 1 108 ? -5.959 -19.703 -0.992 1.00 92.19 108 VAL A CA 1
ATOM 875 C C . VAL A 1 108 ? -5.517 -18.739 0.100 1.00 92.19 108 VAL A C 1
ATOM 877 O O . VAL A 1 108 ? -4.360 -18.312 0.122 1.00 92.19 108 VAL A O 1
ATOM 880 N N . LEU A 1 109 ? -6.421 -18.394 1.016 1.00 95.62 109 LEU A N 1
ATOM 881 C CA . LEU A 1 109 ? -6.071 -17.555 2.154 1.00 95.62 109 LEU A CA 1
ATOM 882 C C . LEU A 1 109 ? -4.968 -18.212 3.002 1.00 95.62 109 LEU A C 1
ATOM 884 O O . LEU A 1 109 ? -5.133 -19.350 3.452 1.00 95.62 109 LEU A O 1
ATOM 888 N N . PRO A 1 110 ? -3.855 -17.508 3.266 1.00 95.19 110 PRO A N 1
ATOM 889 C CA . PRO A 1 110 ? -2.794 -18.042 4.111 1.00 95.19 110 PRO A CA 1
ATOM 890 C C . PRO A 1 110 ? -3.268 -18.258 5.548 1.00 95.19 110 PRO A C 1
ATOM 892 O O . PRO A 1 110 ? -3.945 -17.402 6.113 1.00 95.19 110 PRO A O 1
ATOM 895 N N . ALA A 1 111 ? -2.837 -19.345 6.197 1.00 95.31 111 ALA A N 1
ATOM 896 C CA . ALA A 1 111 ? -3.208 -19.635 7.589 1.00 95.31 111 ALA A CA 1
ATOM 897 C C . ALA A 1 111 ? -2.844 -18.482 8.547 1.00 95.31 111 ALA A C 1
ATOM 899 O O . ALA A 1 111 ? -3.618 -18.103 9.425 1.00 95.31 111 ALA A O 1
ATOM 900 N N . ARG A 1 112 ? -1.692 -17.849 8.311 1.00 95.56 112 ARG A N 1
ATOM 901 C CA . ARG A 1 112 ? -1.201 -16.681 9.051 1.00 95.56 112 ARG A CA 1
ATOM 902 C C . ARG A 1 112 ? -2.070 -15.429 8.882 1.00 95.56 112 ARG A C 1
ATOM 904 O O . ARG A 1 112 ? -1.881 -14.463 9.618 1.00 95.56 112 ARG A O 1
ATOM 911 N N . ALA A 1 113 ? -3.012 -15.389 7.940 1.00 97.12 113 ALA A N 1
ATOM 912 C CA . ALA A 1 113 ? -3.976 -14.293 7.838 1.00 97.12 113 ALA A CA 1
ATOM 913 C C . ALA A 1 113 ? -4.950 -14.265 9.027 1.00 97.12 113 ALA A C 1
ATOM 915 O O . ALA A 1 113 ? -5.426 -13.194 9.400 1.00 97.12 113 ALA A O 1
ATOM 916 N N . HIS A 1 114 ? -5.184 -15.402 9.691 1.00 97.56 114 HIS A N 1
ATOM 917 C CA . HIS A 1 114 ? -5.976 -15.451 10.923 1.00 97.56 114 HIS A CA 1
ATOM 918 C C . HIS A 1 114 ? -5.316 -14.710 12.101 1.00 97.56 114 HIS A C 1
ATOM 920 O O . HIS A 1 114 ? -6.001 -14.393 13.070 1.00 97.56 114 HIS A O 1
ATOM 926 N N . GLU A 1 115 ? -4.024 -14.375 12.012 1.00 96.94 115 GLU A N 1
ATOM 927 C CA . GLU A 1 115 ? -3.317 -13.544 12.998 1.00 96.94 115 GLU A CA 1
ATOM 928 C C . GLU A 1 115 ? -3.642 -12.047 12.863 1.00 96.94 115 GLU A C 1
ATOM 930 O O . GLU A 1 115 ? -3.297 -11.267 13.747 1.00 96.94 115 GLU A O 1
ATOM 935 N N . LEU A 1 116 ? -4.284 -11.621 11.765 1.00 98.38 116 LEU A N 1
ATOM 936 C CA . LEU A 1 116 ? -4.649 -10.218 11.567 1.00 98.38 116 LEU A CA 1
ATOM 937 C C . LEU A 1 116 ? -5.637 -9.756 12.637 1.00 98.38 116 LEU A C 1
ATOM 939 O O . LEU A 1 116 ? -6.612 -10.460 12.927 1.00 98.38 116 LEU A O 1
ATOM 943 N N . THR A 1 117 ? -5.411 -8.550 13.156 1.00 98.38 117 THR A N 1
ATOM 944 C CA . THR A 1 117 ? -6.258 -7.936 14.186 1.00 98.38 117 THR A CA 1
ATOM 945 C C . THR A 1 117 ? -7.630 -7.536 13.634 1.00 98.38 117 THR A C 1
ATOM 947 O O . THR A 1 117 ? -7.840 -7.502 12.412 1.00 98.38 117 THR A O 1
ATOM 950 N N . ALA A 1 118 ? -8.584 -7.206 14.509 1.00 98.31 118 ALA A N 1
ATOM 951 C CA . ALA A 1 118 ? -9.916 -6.800 14.067 1.00 98.31 118 ALA A CA 1
ATOM 952 C C . ALA A 1 118 ? -9.870 -5.513 13.223 1.00 98.31 118 ALA A C 1
ATOM 954 O O . ALA A 1 118 ? -10.561 -5.420 12.207 1.00 98.31 118 ALA A O 1
ATOM 955 N N . ALA A 1 119 ? -9.009 -4.557 13.579 1.00 98.25 119 ALA A N 1
ATOM 956 C CA . ALA A 1 119 ? -8.796 -3.327 12.824 1.00 98.25 119 ALA A CA 1
ATOM 957 C C . ALA A 1 119 ? -8.191 -3.580 11.438 1.00 98.25 119 ALA A C 1
ATOM 959 O O . ALA A 1 119 ? -8.650 -3.005 10.450 1.00 98.25 119 ALA A O 1
ATOM 960 N N . GLN A 1 120 ? -7.197 -4.470 11.332 1.00 98.69 120 GLN A N 1
ATOM 961 C CA . GLN A 1 120 ? -6.591 -4.828 10.044 1.00 98.69 120 GLN A CA 1
ATOM 962 C C . GLN A 1 120 ? -7.606 -5.471 9.097 1.00 98.69 120 GLN A C 1
ATOM 964 O O . GLN A 1 120 ? -7.661 -5.127 7.917 1.00 98.69 120 GLN A O 1
ATOM 969 N N . ARG A 1 121 ? -8.450 -6.367 9.613 1.00 98.69 121 ARG A N 1
ATOM 970 C CA . ARG A 1 121 ? -9.529 -6.987 8.834 1.00 98.69 121 ARG A CA 1
ATOM 971 C C . ARG A 1 121 ? -10.604 -5.972 8.443 1.00 98.69 121 ARG A C 1
ATOM 973 O O . ARG A 1 121 ? -11.012 -5.948 7.287 1.00 98.69 121 ARG A O 1
ATOM 980 N N . ALA A 1 122 ? -11.007 -5.087 9.356 1.00 98.50 122 ALA A N 1
ATOM 981 C CA . ALA A 1 122 ? -11.941 -4.002 9.050 1.00 98.50 122 ALA A CA 1
ATOM 982 C C . ALA A 1 122 ? -11.412 -3.081 7.941 1.00 98.50 122 ALA A C 1
ATOM 984 O O . ALA A 1 122 ? -12.162 -2.673 7.054 1.00 98.50 122 ALA A O 1
ATOM 985 N N . PHE A 1 123 ? -10.109 -2.801 7.955 1.00 98.75 123 PHE A N 1
ATOM 986 C CA . PHE A 1 123 ? -9.441 -2.043 6.905 1.00 98.75 123 PHE A CA 1
ATOM 987 C C . PHE A 1 123 ? -9.510 -2.757 5.552 1.00 98.75 123 PHE A C 1
ATOM 989 O O . PHE A 1 123 ? -9.866 -2.117 4.565 1.00 98.75 123 PHE A O 1
ATOM 996 N N . LEU A 1 124 ? -9.235 -4.066 5.497 1.00 98.81 124 LEU A N 1
ATOM 997 C CA . LEU A 1 124 ? -9.346 -4.847 4.259 1.00 98.81 124 LEU A CA 1
ATOM 998 C C . LEU A 1 124 ? -10.781 -4.836 3.716 1.00 98.81 124 LEU A C 1
ATOM 1000 O O . LEU A 1 124 ? -10.981 -4.564 2.534 1.00 98.81 124 LEU A O 1
ATOM 1004 N N . HIS A 1 125 ? -11.786 -5.015 4.577 1.00 98.75 125 HIS A N 1
ATOM 1005 C CA . HIS A 1 125 ? -13.199 -4.921 4.189 1.00 98.75 125 HIS A CA 1
ATOM 1006 C C . HIS A 1 125 ? -13.563 -3.539 3.639 1.00 98.75 125 HIS A C 1
ATOM 1008 O O . HIS A 1 125 ? -14.195 -3.432 2.585 1.00 98.75 125 HIS A O 1
ATOM 1014 N N . ARG A 1 126 ? -13.136 -2.468 4.319 1.00 98.31 126 ARG A N 1
ATOM 1015 C CA . ARG A 1 126 ? -13.368 -1.088 3.869 1.00 98.31 126 ARG A CA 1
ATOM 1016 C C . ARG A 1 126 ? -12.658 -0.806 2.545 1.00 98.31 126 ARG A C 1
ATOM 1018 O O . ARG A 1 126 ? -13.220 -0.127 1.685 1.00 98.31 126 ARG A O 1
ATOM 1025 N N . LEU A 1 127 ? -11.454 -1.350 2.364 1.00 98.62 127 LEU A N 1
ATOM 1026 C CA . LEU A 1 127 ? -10.686 -1.224 1.131 1.00 98.62 127 LEU A CA 1
ATOM 1027 C C . LEU A 1 127 ? -11.403 -1.943 -0.011 1.00 98.62 127 LEU A C 1
ATOM 1029 O O . LEU A 1 127 ? -11.612 -1.338 -1.054 1.00 98.62 127 LEU A O 1
ATOM 1033 N N . ALA A 1 128 ? -11.860 -3.177 0.205 1.00 98.56 128 ALA A N 1
ATOM 1034 C CA . ALA A 1 128 ? -12.630 -3.941 -0.774 1.00 98.56 128 ALA A CA 1
ATOM 1035 C C . ALA A 1 128 ? -13.883 -3.187 -1.247 1.00 98.56 128 ALA A C 1
ATOM 1037 O O . ALA A 1 128 ? -14.169 -3.152 -2.442 1.00 98.56 128 ALA A O 1
ATOM 1038 N N . ALA A 1 129 ? -14.602 -2.538 -0.324 1.00 97.94 129 ALA A N 1
ATOM 1039 C CA . ALA A 1 129 ? -15.745 -1.697 -0.669 1.00 97.94 129 ALA A CA 1
ATOM 1040 C C . ALA A 1 129 ? -15.329 -0.489 -1.525 1.00 97.94 129 ALA A C 1
ATOM 1042 O O . ALA A 1 129 ? -15.924 -0.248 -2.571 1.00 97.94 129 ALA A O 1
ATOM 1043 N N . GLY A 1 130 ? -14.279 0.234 -1.121 1.00 97.19 130 GLY A N 1
ATOM 1044 C CA . GLY A 1 130 ? -13.791 1.407 -1.852 1.00 97.19 130 GLY A CA 1
ATOM 1045 C C . GLY A 1 130 ? -13.173 1.089 -3.218 1.00 97.19 130 GLY A C 1
ATOM 1046 O O . GLY A 1 130 ? -13.207 1.929 -4.115 1.00 97.19 130 GLY A O 1
ATOM 1047 N N . LEU A 1 131 ? -12.622 -0.112 -3.397 1.00 97.81 131 LEU A N 1
ATOM 1048 C CA . LEU A 1 131 ? -11.983 -0.549 -4.639 1.00 97.81 131 LEU A CA 1
ATOM 1049 C C . LEU A 1 131 ? -12.970 -0.765 -5.793 1.00 97.81 131 LEU A C 1
ATOM 1051 O O . LEU A 1 131 ? -12.568 -0.621 -6.946 1.00 97.81 131 LEU A O 1
ATOM 1055 N N . ARG A 1 132 ? -14.248 -1.050 -5.509 1.00 95.38 132 ARG A N 1
ATOM 1056 C CA . ARG A 1 132 ? -15.287 -1.264 -6.538 1.00 95.38 132 ARG A CA 1
ATOM 1057 C C . ARG A 1 132 ? -15.419 -0.073 -7.489 1.00 95.38 132 ARG A C 1
ATOM 1059 O O . ARG A 1 132 ? -15.503 -0.266 -8.700 1.00 95.38 132 ARG A O 1
ATOM 1066 N N . ASP A 1 133 ? -15.332 1.132 -6.933 1.00 93.56 133 ASP A N 1
ATOM 1067 C CA . ASP A 1 133 ? -15.492 2.398 -7.658 1.00 93.56 133 ASP A CA 1
ATOM 1068 C C . ASP A 1 133 ? -14.148 3.083 -7.967 1.00 93.56 133 ASP A C 1
ATOM 1070 O O . ASP A 1 133 ? -14.108 4.230 -8.412 1.00 93.56 133 ASP A O 1
ATOM 1074 N N . THR A 1 134 ? -13.022 2.407 -7.715 1.00 96.56 134 THR A N 1
ATOM 1075 C CA . THR A 1 134 ? -11.685 2.974 -7.934 1.00 96.56 134 THR A CA 1
ATOM 1076 C C . THR A 1 134 ? -11.169 2.607 -9.333 1.00 96.56 134 THR A C 1
ATOM 1078 O O . THR A 1 134 ? -11.248 1.437 -9.728 1.00 96.56 134 THR A O 1
ATOM 1081 N N . PRO A 1 135 ? -10.609 3.564 -10.103 1.00 96.19 135 PRO A N 1
ATOM 1082 C CA . PRO A 1 135 ? -9.871 3.248 -11.326 1.00 96.19 135 PRO A CA 1
ATOM 1083 C C . PRO A 1 135 ? -8.768 2.220 -11.048 1.00 96.19 135 PRO A C 1
ATOM 1085 O O . PRO A 1 135 ? -8.037 2.357 -10.069 1.00 96.19 135 PRO A O 1
ATOM 1088 N N . TRP A 1 136 ? -8.643 1.188 -11.888 1.00 93.81 136 TRP A N 1
ATOM 1089 C CA . TRP A 1 136 ? -7.688 0.089 -11.670 1.00 93.81 136 TRP A CA 1
ATOM 1090 C C . TRP A 1 136 ? -6.265 0.444 -12.122 1.00 93.81 136 TRP A C 1
ATOM 1092 O O . TRP A 1 136 ? -5.637 -0.279 -12.885 1.00 93.81 136 TRP A O 1
ATOM 1102 N N . GLU A 1 137 ? -5.778 1.593 -11.666 1.00 89.31 137 GLU A N 1
ATOM 1103 C CA . GLU A 1 137 ? -4.476 2.153 -12.024 1.00 89.31 137 GLU A CA 1
ATOM 1104 C C . GLU A 1 137 ? -3.654 2.407 -10.755 1.00 89.31 137 GLU A C 1
ATOM 1106 O O . GLU A 1 137 ? -4.205 2.800 -9.722 1.00 89.31 137 GLU A O 1
ATOM 1111 N N . ASP A 1 138 ? -2.336 2.207 -10.838 1.00 85.25 138 ASP A N 1
ATOM 1112 C CA . ASP A 1 138 ? -1.387 2.239 -9.713 1.00 85.25 138 ASP A CA 1
ATOM 1113 C C . ASP A 1 138 ? -1.639 3.358 -8.698 1.00 85.25 138 ASP A C 1
ATOM 1115 O O . ASP A 1 138 ? -1.831 3.091 -7.509 1.00 85.25 138 ASP A O 1
ATOM 1119 N N . ASP A 1 139 ? -1.650 4.612 -9.159 1.00 90.56 139 ASP A N 1
ATOM 1120 C CA . ASP A 1 139 ? -1.739 5.789 -8.292 1.00 90.56 139 ASP A CA 1
ATOM 1121 C C . ASP A 1 139 ? -3.121 5.924 -7.646 1.00 90.56 139 ASP A C 1
ATOM 1123 O O . ASP A 1 139 ? -3.231 6.319 -6.480 1.00 90.56 139 ASP A O 1
ATOM 1127 N N . ALA A 1 140 ? -4.180 5.555 -8.371 1.00 95.88 140 ALA A N 1
ATOM 1128 C CA . ALA A 1 140 ? -5.544 5.567 -7.854 1.00 95.88 140 ALA A CA 1
ATOM 1129 C C . ALA A 1 140 ? -5.713 4.508 -6.755 1.00 95.88 140 ALA A C 1
ATOM 1131 O O . ALA A 1 140 ? -6.222 4.808 -5.671 1.00 95.88 140 ALA A O 1
ATOM 1132 N N . LEU A 1 141 ? -5.206 3.297 -6.996 1.00 97.19 141 LEU A N 1
ATOM 1133 C CA . LEU A 1 141 ? -5.212 2.195 -6.035 1.00 97.19 141 LEU A CA 1
ATOM 1134 C C . LEU A 1 141 ? -4.354 2.522 -4.809 1.00 97.19 141 LEU A C 1
ATOM 1136 O O . LEU A 1 141 ? -4.815 2.388 -3.675 1.00 97.19 141 LEU A O 1
ATOM 1140 N N . GLN A 1 142 ? -3.136 3.027 -5.011 1.00 96.06 142 GLN A N 1
ATOM 1141 C CA . GLN A 1 142 ? -2.243 3.431 -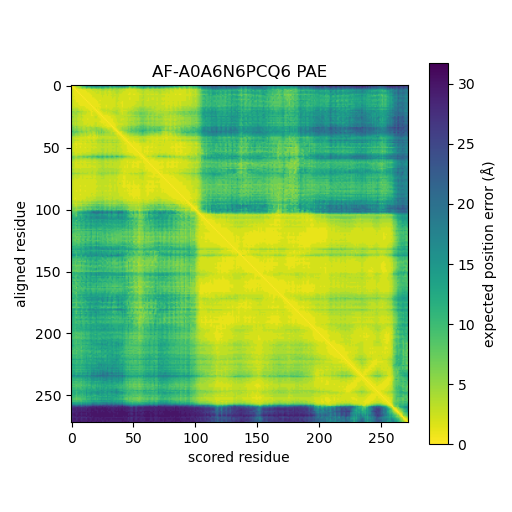3.925 1.00 96.06 142 GLN A CA 1
ATOM 1142 C C . GLN A 1 142 ? -2.881 4.533 -3.067 1.00 96.06 142 GLN A C 1
ATOM 1144 O O . GLN A 1 142 ? -2.854 4.465 -1.835 1.00 96.06 142 GLN A O 1
ATOM 1149 N N . THR A 1 143 ? -3.498 5.531 -3.705 1.00 96.88 143 THR A N 1
ATOM 1150 C CA . THR A 1 143 ? -4.219 6.608 -3.015 1.00 96.88 143 THR A CA 1
ATOM 1151 C C . THR A 1 143 ? -5.389 6.057 -2.209 1.00 96.88 143 THR A C 1
ATOM 1153 O O . THR A 1 143 ? -5.547 6.426 -1.042 1.00 96.88 143 THR A O 1
ATOM 1156 N N . LYS A 1 144 ? -6.167 5.129 -2.779 1.00 98.12 144 LYS A N 1
ATOM 1157 C CA . LYS A 1 144 ? -7.294 4.491 -2.092 1.00 98.12 144 LYS A CA 1
ATOM 1158 C C . LYS A 1 144 ? -6.850 3.705 -0.860 1.00 98.12 144 LYS A C 1
ATOM 1160 O O . LYS A 1 144 ? -7.507 3.793 0.178 1.00 98.12 144 LYS A O 1
ATOM 1165 N N . VAL A 1 145 ? -5.722 2.997 -0.932 1.00 98.12 145 VAL A N 1
ATOM 1166 C CA . VAL A 1 145 ? -5.129 2.295 0.218 1.00 98.12 145 VAL A CA 1
ATOM 1167 C C . VAL A 1 145 ? -4.807 3.281 1.348 1.00 98.12 145 VAL A C 1
ATOM 1169 O O . VAL A 1 145 ? -5.242 3.081 2.484 1.00 98.12 145 VAL A O 1
ATOM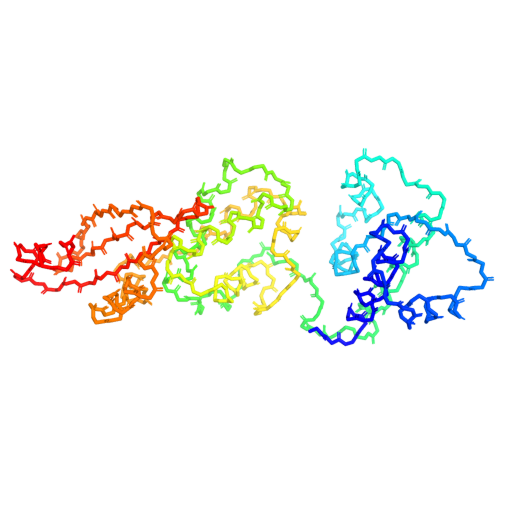 1172 N N . PHE A 1 146 ? -4.117 4.387 1.044 1.00 97.50 146 PHE A N 1
ATOM 1173 C CA . PHE A 1 146 ? -3.796 5.414 2.044 1.00 97.50 146 PHE A CA 1
ATOM 1174 C C . PHE A 1 146 ? -5.037 6.096 2.628 1.00 97.50 146 PHE A C 1
ATOM 1176 O O . PHE A 1 146 ? -5.092 6.344 3.832 1.00 97.50 146 PHE A O 1
ATOM 1183 N N . GLU A 1 147 ? -6.021 6.429 1.791 1.00 97.44 147 GLU A N 1
ATOM 1184 C CA . GLU A 1 147 ? -7.290 7.004 2.239 1.00 97.44 147 GLU A CA 1
ATOM 1185 C C . GLU A 1 147 ? -8.000 6.048 3.202 1.00 97.44 147 GLU A C 1
ATOM 1187 O O . GLU A 1 147 ? -8.387 6.442 4.300 1.00 97.44 147 GLU A O 1
ATOM 1192 N N . THR A 1 148 ? -8.101 4.774 2.832 1.00 98.38 148 THR A N 1
ATOM 1193 C CA . THR A 1 148 ? -8.789 3.762 3.637 1.00 98.38 148 THR A CA 1
ATOM 1194 C C . THR A 1 148 ? -8.104 3.541 4.985 1.00 98.38 148 THR A C 1
ATOM 1196 O O . THR A 1 148 ? -8.793 3.379 5.992 1.00 98.38 148 THR A O 1
ATOM 1199 N N . ALA A 1 149 ? -6.769 3.597 5.039 1.00 97.88 149 ALA A N 1
ATOM 1200 C CA . ALA A 1 149 ? -6.020 3.492 6.291 1.00 97.88 149 ALA A CA 1
ATOM 1201 C C . ALA A 1 149 ? -6.368 4.644 7.250 1.00 97.88 149 ALA A C 1
ATOM 1203 O O . ALA A 1 149 ? -6.714 4.400 8.406 1.00 97.88 149 ALA A O 1
ATOM 1204 N N . ARG A 1 150 ? -6.396 5.889 6.745 1.00 97.19 150 ARG A N 1
ATOM 1205 C CA . ARG A 1 150 ? -6.796 7.082 7.524 1.00 97.19 150 ARG A CA 1
ATOM 1206 C C . ARG A 1 150 ? -8.247 7.031 7.990 1.00 97.19 150 ARG A C 1
ATOM 1208 O O . ARG A 1 150 ? -8.578 7.618 9.015 1.00 97.19 150 ARG A O 1
ATOM 1215 N N . LEU A 1 151 ? -9.108 6.377 7.215 1.00 97.31 151 LEU A N 1
ATOM 1216 C CA . LEU A 1 151 ? -10.515 6.191 7.550 1.00 97.31 151 LEU A CA 1
ATOM 1217 C C . LEU A 1 151 ? -10.771 4.936 8.405 1.00 97.31 151 LEU A C 1
ATOM 1219 O O . LEU A 1 151 ? -11.887 4.750 8.873 1.00 97.31 151 LEU A O 1
ATOM 1223 N N . THR A 1 152 ? -9.765 4.091 8.647 1.00 96.81 152 THR A N 1
ATOM 1224 C CA . THR A 1 152 ? -9.824 2.958 9.599 1.00 96.81 152 THR A CA 1
ATOM 1225 C C . THR A 1 152 ? -8.979 3.221 10.862 1.00 96.81 152 THR A C 1
ATOM 1227 O O . THR A 1 152 ? -8.681 2.309 11.619 1.00 96.81 152 THR A O 1
ATOM 1230 N N . PRO A 1 153 ? -8.663 4.492 11.143 1.00 94.62 153 PRO A N 1
ATOM 1231 C CA . PRO A 1 153 ? -7.604 4.963 12.043 1.00 94.62 153 PRO A CA 1
ATOM 1232 C C . PRO A 1 153 ? -6.367 4.069 12.212 1.00 94.62 153 PRO A C 1
ATOM 1234 O O . PRO A 1 153 ? -5.869 3.914 13.323 1.00 94.62 153 PRO A O 1
ATOM 1237 N N . LEU A 1 154 ? -5.843 3.495 11.123 1.00 96.12 154 LEU A N 1
ATOM 1238 C CA . LEU A 1 154 ? -4.629 2.679 11.176 1.00 96.12 154 LEU A CA 1
ATOM 1239 C C . LEU A 1 154 ? -3.395 3.455 10.738 1.00 96.12 154 LEU A C 1
ATOM 1241 O O . LEU A 1 154 ? -3.406 4.192 9.747 1.00 96.12 154 LEU A O 1
ATOM 1245 N N . GLU A 1 155 ? -2.290 3.170 11.419 1.00 95.44 155 GLU A N 1
ATOM 1246 C CA . GLU A 1 155 ? -0.964 3.512 10.929 1.00 95.44 155 GLU A CA 1
ATOM 1247 C C . GLU A 1 155 ? -0.704 2.824 9.586 1.00 95.44 155 GLU A C 1
ATOM 1249 O O . GLU A 1 155 ? -1.010 1.644 9.387 1.00 95.44 155 GLU A O 1
ATOM 1254 N N . GLN A 1 156 ? -0.106 3.566 8.653 1.00 94.88 156 GLN A N 1
ATOM 1255 C CA . GLN A 1 156 ? 0.087 3.094 7.281 1.00 94.88 156 GLN A CA 1
ATOM 1256 C C . GLN A 1 156 ? 0.813 1.738 7.226 1.00 94.88 156 GLN A C 1
ATOM 1258 O O . GLN A 1 156 ? 0.279 0.835 6.581 1.00 94.88 156 GLN A O 1
ATOM 1263 N N . PRO A 1 157 ? 1.948 1.516 7.925 1.00 96.00 157 PRO A N 1
ATOM 1264 C CA . PRO A 1 157 ? 2.639 0.225 7.878 1.00 96.00 157 PRO A CA 1
ATOM 1265 C C . PRO A 1 157 ? 1.756 -0.955 8.309 1.00 96.00 157 PRO A C 1
ATOM 1267 O O . PRO A 1 157 ? 1.842 -2.031 7.721 1.00 96.00 157 PRO A O 1
ATOM 1270 N N . VAL A 1 158 ? 0.864 -0.747 9.284 1.00 97.31 158 VAL A N 1
ATOM 1271 C CA . VAL A 1 158 ? -0.060 -1.778 9.788 1.00 97.31 158 VAL A CA 1
ATOM 1272 C C . VAL A 1 158 ? -1.115 -2.133 8.739 1.00 97.31 158 VAL A C 1
ATOM 1274 O O . VAL A 1 158 ? -1.419 -3.314 8.549 1.00 97.31 158 VAL A O 1
ATOM 1277 N N . ALA A 1 159 ? -1.631 -1.128 8.028 1.00 97.88 159 ALA A N 1
ATOM 1278 C CA . ALA A 1 159 ? -2.578 -1.305 6.931 1.00 97.88 159 ALA A CA 1
ATOM 1279 C C . ALA A 1 159 ? -1.938 -2.028 5.728 1.00 97.88 159 ALA A C 1
ATOM 1281 O O . ALA A 1 159 ? -2.495 -3.000 5.218 1.00 97.88 159 ALA A O 1
ATOM 1282 N N . PHE A 1 160 ? -0.733 -1.623 5.311 1.00 97.06 160 PHE A N 1
ATOM 1283 C CA . PHE A 1 160 ? -0.006 -2.293 4.223 1.00 97.06 160 PHE A CA 1
ATOM 1284 C C . PHE A 1 160 ? 0.350 -3.742 4.573 1.00 97.06 160 PHE A C 1
ATOM 1286 O O . PHE A 1 160 ? 0.166 -4.632 3.742 1.00 97.06 160 PHE A O 1
ATOM 1293 N N . LYS A 1 161 ? 0.774 -4.007 5.816 1.00 96.94 161 LYS A N 1
ATOM 1294 C CA . LYS A 1 161 ? 1.032 -5.369 6.305 1.00 96.94 161 LYS A CA 1
ATOM 1295 C C . LYS A 1 161 ? -0.190 -6.278 6.150 1.00 96.94 161 LYS A C 1
ATOM 1297 O O . LYS A 1 161 ? -0.031 -7.434 5.772 1.00 96.94 161 LYS A O 1
ATOM 1302 N N . ALA A 1 162 ? -1.402 -5.767 6.384 1.00 98.31 162 ALA A N 1
ATOM 1303 C CA . ALA A 1 162 ? -2.630 -6.543 6.203 1.00 98.31 162 ALA A CA 1
ATOM 1304 C C . ALA A 1 162 ? -2.823 -6.991 4.742 1.00 98.31 162 ALA A C 1
ATOM 1306 O O . ALA A 1 162 ? -3.147 -8.152 4.498 1.00 98.31 162 ALA A O 1
ATOM 1307 N N . ILE A 1 163 ? -2.552 -6.104 3.774 1.00 98.12 163 ILE A N 1
ATOM 1308 C CA . ILE A 1 163 ? -2.622 -6.409 2.333 1.00 98.12 163 ILE A CA 1
ATOM 1309 C C . ILE A 1 163 ? -1.623 -7.509 1.970 1.00 98.12 163 ILE A C 1
ATOM 1311 O O . ILE A 1 163 ? -1.990 -8.513 1.356 1.00 98.12 163 ILE A O 1
ATOM 1315 N N . TYR A 1 164 ? -0.359 -7.350 2.368 1.00 95.25 164 TYR A N 1
ATOM 1316 C CA . TYR A 1 164 ? 0.676 -8.331 2.038 1.00 95.25 164 TYR A CA 1
ATOM 1317 C C . TYR A 1 164 ? 0.448 -9.670 2.736 1.00 95.25 164 TYR A C 1
ATOM 1319 O O . TYR A 1 164 ? 0.749 -10.713 2.155 1.00 95.25 164 TYR A O 1
ATOM 1327 N N . ARG A 1 165 ? -0.145 -9.672 3.935 1.00 97.00 165 ARG A N 1
ATOM 1328 C CA . ARG A 1 165 ? -0.465 -10.912 4.640 1.00 97.00 165 ARG A CA 1
ATOM 1329 C C . ARG A 1 165 ? -1.486 -11.743 3.872 1.00 97.00 165 ARG A C 1
ATOM 1331 O O . ARG A 1 165 ? -1.273 -12.937 3.710 1.00 97.00 165 ARG A O 1
ATOM 1338 N N . VAL A 1 166 ? -2.562 -11.135 3.373 1.00 97.69 166 VAL A N 1
ATOM 1339 C CA . VAL A 1 166 ? -3.623 -11.892 2.685 1.00 97.69 166 VAL A CA 1
ATOM 1340 C C . VAL A 1 166 ? -3.295 -12.227 1.232 1.00 97.69 166 VAL A C 1
ATOM 1342 O O . VAL A 1 166 ? -3.804 -13.222 0.726 1.00 97.69 166 VAL A O 1
ATOM 1345 N N . LEU A 1 167 ? -2.462 -11.430 0.554 1.00 94.75 167 LEU A N 1
ATOM 1346 C CA . LEU A 1 167 ? -2.115 -11.662 -0.855 1.00 94.75 167 LEU A CA 1
ATOM 1347 C C . LEU A 1 167 ? -0.851 -12.502 -1.036 1.00 94.75 167 LEU A C 1
ATOM 1349 O O . LEU A 1 167 ? -0.792 -13.300 -1.968 1.00 94.75 167 LEU A O 1
ATOM 1353 N N . LEU A 1 168 ? 0.154 -12.309 -0.179 1.00 91.19 168 LEU A N 1
ATOM 1354 C CA . LEU A 1 168 ? 1.508 -12.841 -0.370 1.00 91.19 168 LEU A CA 1
ATOM 1355 C C . LEU A 1 168 ? 1.987 -13.735 0.786 1.00 91.19 168 LEU A C 1
ATOM 1357 O O . LEU A 1 168 ? 3.029 -14.368 0.657 1.00 91.19 168 LEU A O 1
ATOM 1361 N N . ASP A 1 169 ? 1.249 -13.792 1.901 1.00 92.44 169 ASP A N 1
ATOM 1362 C CA . ASP A 1 169 ? 1.685 -14.359 3.189 1.00 92.44 169 ASP A CA 1
ATOM 1363 C C . ASP A 1 169 ? 2.946 -13.692 3.773 1.00 92.44 169 ASP A C 1
ATOM 1365 O O . ASP A 1 169 ? 3.861 -14.331 4.300 1.00 92.44 169 ASP A O 1
ATOM 1369 N N . ARG A 1 170 ? 3.013 -12.360 3.658 1.00 88.69 170 ARG A N 1
ATOM 1370 C CA . ARG A 1 170 ? 4.187 -11.565 4.051 1.00 88.69 170 ARG A CA 1
ATOM 1371 C C . ARG A 1 170 ? 3.851 -10.376 4.923 1.00 88.69 170 ARG A C 1
ATOM 1373 O O . ARG A 1 170 ? 2.695 -10.000 5.086 1.00 88.69 170 ARG A O 1
ATOM 1380 N N . GLU A 1 171 ? 4.892 -9.784 5.500 1.00 88.56 171 GLU A N 1
ATOM 1381 C CA . GLU A 1 171 ? 4.772 -8.546 6.275 1.00 88.56 171 GLU A CA 1
ATOM 1382 C C . GLU A 1 171 ? 5.013 -7.286 5.440 1.00 88.56 171 GLU A C 1
ATOM 1384 O O . GLU A 1 171 ? 4.498 -6.219 5.770 1.00 88.56 171 GLU A O 1
ATOM 1389 N N . ALA A 1 172 ? 5.761 -7.421 4.346 1.00 85.00 172 ALA A N 1
ATOM 1390 C CA . ALA A 1 172 ? 6.120 -6.352 3.428 1.00 85.00 172 ALA A CA 1
ATOM 1391 C C . ALA A 1 172 ? 6.042 -6.843 1.975 1.00 85.00 172 ALA A C 1
ATOM 1393 O O . ALA A 1 172 ? 6.006 -8.045 1.704 1.00 85.00 172 ALA A O 1
ATOM 1394 N N . GLY A 1 173 ? 6.017 -5.898 1.041 1.00 80.75 173 GLY A N 1
ATOM 1395 C CA . GLY A 1 173 ? 5.912 -6.164 -0.386 1.00 80.75 173 GLY A CA 1
ATOM 1396 C C . GLY A 1 173 ? 6.180 -4.907 -1.218 1.00 80.75 173 GLY A C 1
ATOM 1397 O O . GLY A 1 173 ? 6.478 -3.848 -0.651 1.00 80.75 173 GLY A O 1
ATOM 1398 N N . PRO A 1 174 ? 6.084 -5.009 -2.557 1.00 80.25 174 PRO A N 1
ATOM 1399 C CA . PRO A 1 174 ? 6.148 -3.844 -3.438 1.00 80.25 174 PRO A CA 1
ATOM 1400 C C . PRO A 1 174 ? 4.990 -2.890 -3.131 1.00 80.25 174 PRO A C 1
ATOM 1402 O O . PRO A 1 174 ? 4.025 -3.288 -2.485 1.00 80.25 174 PRO A O 1
ATOM 1405 N N . LYS A 1 175 ? 5.045 -1.649 -3.632 1.00 85.31 175 LYS A N 1
ATOM 1406 C CA . LYS A 1 175 ? 3.943 -0.681 -3.484 1.00 85.31 175 LYS A CA 1
ATOM 1407 C C . LYS A 1 175 ? 2.588 -1.346 -3.753 1.00 85.31 175 LYS A C 1
ATOM 1409 O O . LYS A 1 175 ? 2.392 -1.927 -4.820 1.00 85.31 175 LYS A O 1
ATOM 1414 N N . ALA A 1 176 ? 1.667 -1.260 -2.791 1.00 91.56 176 ALA A N 1
ATOM 1415 C CA . ALA A 1 176 ? 0.408 -1.993 -2.873 1.00 91.56 176 ALA A CA 1
ATOM 1416 C C . ALA A 1 176 ? -0.425 -1.604 -4.098 1.00 91.56 176 ALA A C 1
ATOM 1418 O O . ALA A 1 176 ? -0.987 -2.491 -4.717 1.00 91.56 176 ALA A O 1
ATOM 1419 N N . GLY A 1 177 ? -0.473 -0.328 -4.493 1.00 91.56 177 GLY A N 1
ATOM 1420 C CA . GLY A 1 177 ? -1.184 0.093 -5.705 1.00 91.56 177 GLY A CA 1
ATOM 1421 C C . GLY A 1 177 ? -0.683 -0.636 -6.949 1.00 91.56 177 GLY A C 1
ATOM 1422 O O . GLY A 1 177 ? -1.480 -1.212 -7.681 1.00 91.56 177 GLY A O 1
ATOM 1423 N N . ASN A 1 178 ? 0.639 -0.713 -7.112 1.00 84.88 178 ASN A N 1
ATOM 1424 C CA . ASN A 1 178 ? 1.273 -1.451 -8.201 1.00 84.88 178 ASN A CA 1
ATOM 1425 C C . ASN A 1 178 ? 0.942 -2.943 -8.125 1.00 84.88 178 ASN A C 1
ATOM 1427 O O . ASN A 1 178 ? 0.568 -3.530 -9.131 1.00 84.88 178 ASN A O 1
ATOM 1431 N N . LEU A 1 179 ? 1.057 -3.551 -6.937 1.00 86.94 179 LEU A N 1
ATOM 1432 C CA . LEU A 1 179 ? 0.702 -4.957 -6.732 1.00 86.94 179 LEU A CA 1
ATOM 1433 C C . LEU A 1 179 ? -0.744 -5.221 -7.157 1.00 86.94 179 LEU A C 1
ATOM 1435 O O . LEU A 1 179 ? -0.982 -6.117 -7.953 1.00 86.94 179 LEU A O 1
ATOM 1439 N N . LEU A 1 180 ? -1.690 -4.431 -6.646 1.00 92.38 180 LEU A N 1
ATOM 1440 C CA . LEU A 1 180 ? -3.117 -4.586 -6.917 1.00 92.38 180 LEU A CA 1
ATOM 1441 C C . LEU A 1 180 ? -3.452 -4.406 -8.400 1.00 92.38 180 LEU A C 1
ATOM 1443 O O . LEU A 1 180 ? -4.289 -5.140 -8.914 1.00 92.38 180 LEU A O 1
ATOM 1447 N N . ALA A 1 181 ? -2.778 -3.486 -9.093 1.00 89.19 181 ALA A N 1
ATOM 1448 C CA . ALA A 1 181 ? -2.997 -3.234 -10.516 1.00 89.19 181 ALA A CA 1
ATOM 1449 C C . ALA A 1 181 ? -2.675 -4.442 -11.415 1.00 89.19 181 ALA A C 1
ATOM 1451 O O . ALA A 1 181 ? -3.180 -4.512 -12.532 1.00 89.19 181 ALA A O 1
ATOM 1452 N N . PHE A 1 182 ? -1.860 -5.394 -10.948 1.00 82.19 182 PHE A N 1
ATOM 1453 C CA . PHE A 1 182 ? -1.576 -6.640 -11.674 1.00 82.19 182 PHE A CA 1
ATOM 1454 C C . PHE A 1 182 ? -2.535 -7.776 -11.374 1.00 82.19 182 PHE A C 1
ATOM 1456 O O . PHE A 1 182 ? -2.492 -8.811 -12.035 1.00 82.19 182 PHE A O 1
ATOM 1463 N N . LEU A 1 183 ? -3.340 -7.620 -10.334 1.00 86.94 183 LEU A N 1
ATOM 1464 C CA . LEU A 1 183 ? -4.231 -8.663 -9.882 1.00 86.94 183 LEU A CA 1
ATOM 1465 C C . LEU A 1 183 ? -5.611 -8.444 -10.477 1.00 86.94 183 LEU A C 1
ATOM 1467 O O . LEU A 1 183 ? -6.057 -7.312 -10.686 1.00 86.94 183 LEU A O 1
ATOM 1471 N N . ASP A 1 184 ? -6.295 -9.559 -10.704 1.00 88.69 184 ASP A N 1
ATOM 1472 C CA . ASP A 1 184 ? -7.706 -9.533 -11.032 1.00 88.69 184 ASP A CA 1
ATOM 1473 C C . ASP A 1 184 ? -8.493 -8.829 -9.914 1.00 88.69 184 ASP A C 1
ATOM 1475 O O . ASP A 1 184 ? -8.302 -9.084 -8.717 1.00 88.69 184 ASP A O 1
ATOM 1479 N N . ARG A 1 185 ? -9.361 -7.898 -10.316 1.00 94.75 185 ARG A N 1
ATOM 1480 C CA . ARG A 1 185 ? -10.122 -7.051 -9.394 1.00 94.75 185 ARG A CA 1
ATOM 1481 C C . ARG A 1 185 ? -11.025 -7.872 -8.488 1.00 94.75 185 ARG A C 1
ATOM 1483 O O . ARG A 1 185 ? -11.068 -7.615 -7.282 1.00 94.75 185 ARG A O 1
ATOM 1490 N N . ASP A 1 186 ? -11.742 -8.829 -9.060 1.00 95.31 186 ASP A N 1
ATOM 1491 C CA . ASP A 1 186 ? -12.727 -9.616 -8.328 1.00 95.31 186 ASP A CA 1
ATOM 1492 C C . ASP A 1 186 ? -12.026 -10.549 -7.339 1.00 95.31 186 ASP A C 1
ATOM 1494 O O . ASP A 1 186 ? -12.454 -10.656 -6.187 1.00 95.31 186 ASP A O 1
ATOM 1498 N N . TYR A 1 187 ? -10.880 -11.114 -7.729 1.00 95.31 187 TYR A N 1
ATOM 1499 C CA . TYR A 1 187 ? -9.994 -11.846 -6.827 1.00 95.31 187 TYR A CA 1
ATOM 1500 C C . TYR A 1 187 ? -9.557 -11.000 -5.617 1.00 95.31 187 TYR A C 1
ATOM 1502 O O . TYR A 1 187 ? -9.680 -11.453 -4.476 1.00 95.31 187 TYR A O 1
ATOM 1510 N N . VAL A 1 188 ? -9.079 -9.766 -5.831 1.00 97.19 188 VAL A N 1
ATOM 1511 C CA . VAL A 1 188 ? -8.635 -8.879 -4.737 1.00 97.19 188 VAL A CA 1
ATOM 1512 C C . VAL A 1 188 ? -9.786 -8.560 -3.787 1.00 97.19 188 VAL A C 1
ATOM 1514 O O . VAL A 1 188 ? -9.634 -8.668 -2.568 1.00 97.19 188 VAL A O 1
ATOM 1517 N N . ILE A 1 189 ? -10.937 -8.166 -4.339 1.00 98.12 189 ILE A N 1
ATOM 1518 C CA . ILE A 1 189 ? -12.115 -7.798 -3.548 1.00 98.12 189 ILE A CA 1
ATOM 1519 C C . ILE A 1 189 ? -12.585 -8.995 -2.718 1.00 98.12 189 ILE A C 1
ATOM 1521 O O . ILE A 1 189 ? -12.807 -8.838 -1.518 1.00 98.12 189 ILE A O 1
ATOM 1525 N N . ALA A 1 190 ? -12.673 -10.185 -3.319 1.00 97.94 190 ALA A N 1
ATOM 1526 C CA . ALA A 1 190 ? -13.058 -11.403 -2.614 1.00 97.94 190 ALA A CA 1
ATOM 1527 C C . ALA A 1 190 ? -12.069 -11.749 -1.489 1.00 97.94 190 ALA A C 1
ATOM 1529 O O . ALA A 1 190 ? -12.485 -11.950 -0.346 1.00 97.94 190 ALA A O 1
ATOM 1530 N N . ARG A 1 191 ? -10.758 -11.732 -1.770 1.00 98.19 191 ARG A N 1
ATOM 1531 C CA . ARG A 1 191 ? -9.714 -12.041 -0.779 1.00 98.19 191 ARG A CA 1
ATOM 1532 C C . ARG A 1 191 ? -9.751 -11.099 0.425 1.00 98.19 191 ARG A C 1
ATOM 1534 O O . ARG A 1 191 ? -9.576 -11.531 1.561 1.00 98.19 191 ARG A O 1
ATOM 1541 N N . PHE A 1 192 ? -9.986 -9.808 0.205 1.00 98.62 192 PHE A N 1
ATOM 1542 C CA . PHE A 1 192 ? -10.051 -8.817 1.284 1.00 98.62 192 PHE A CA 1
ATOM 1543 C C . PHE A 1 192 ? -11.292 -8.952 2.177 1.00 98.62 192 PHE A C 1
ATOM 1545 O O . PHE A 1 192 ? -11.293 -8.433 3.293 1.00 98.62 192 PHE A O 1
ATOM 1552 N N . GLN A 1 193 ? -12.323 -9.659 1.713 1.00 98.06 193 GLN A N 1
ATOM 1553 C CA . GLN A 1 193 ? -13.561 -9.903 2.458 1.00 98.06 193 GLN A CA 1
ATOM 1554 C C . GLN A 1 193 ? -13.601 -11.283 3.132 1.00 98.06 193 GLN A C 1
ATOM 1556 O O . GLN A 1 193 ? -14.509 -11.548 3.918 1.00 98.06 193 GLN A O 1
ATOM 1561 N N . GLU A 1 194 ? -12.617 -12.144 2.864 1.00 98.19 194 GLU A N 1
ATOM 1562 C CA . GLU A 1 194 ? -12.619 -13.557 3.258 1.00 98.19 194 GLU A CA 1
ATOM 1563 C C . GLU A 1 194 ? -12.597 -13.771 4.781 1.00 98.19 194 GLU A C 1
ATOM 1565 O O . GLU A 1 194 ? -13.192 -14.720 5.290 1.00 98.19 194 GLU A O 1
ATOM 1570 N N . LEU A 1 195 ? -11.958 -12.864 5.531 1.00 97.94 195 LEU A N 1
ATOM 1571 C CA . LEU A 1 195 ? -11.913 -12.923 6.992 1.00 97.94 195 LEU A CA 1
ATOM 1572 C C . LEU A 1 195 ? -12.921 -11.968 7.634 1.00 97.94 195 LEU A C 1
ATOM 1574 O O . LEU A 1 195 ? -12.8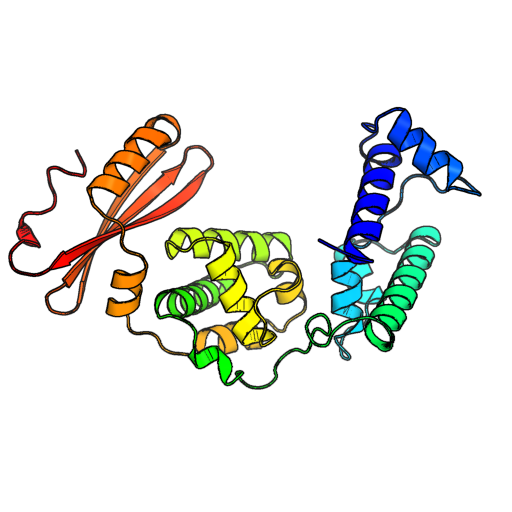20 -10.758 7.421 1.00 97.94 195 LEU A O 1
ATOM 1578 N N . PRO A 1 196 ? -13.834 -12.454 8.492 1.00 97.75 196 PRO A N 1
ATOM 1579 C CA . PRO A 1 196 ? -14.711 -11.581 9.254 1.00 97.75 196 PRO A CA 1
ATOM 1580 C C . PRO A 1 196 ? -13.944 -10.877 10.381 1.00 97.75 196 PRO A C 1
ATOM 1582 O O . PRO A 1 196 ? -12.885 -11.328 10.839 1.00 97.75 196 PRO A O 1
ATOM 1585 N N . PHE A 1 197 ? -14.527 -9.789 10.874 1.00 97.81 197 PHE A N 1
ATOM 1586 C CA . PHE A 1 197 ? -14.058 -9.065 12.050 1.00 97.81 197 PHE A CA 1
ATOM 1587 C C . PHE A 1 197 ? -15.235 -8.693 12.947 1.00 97.81 197 PHE A C 1
ATOM 1589 O O . PHE A 1 197 ? -16.340 -8.448 12.465 1.00 97.81 197 PHE A O 1
ATOM 1596 N N . ALA A 1 198 ? -14.994 -8.634 14.254 1.00 96.62 198 ALA A N 1
ATOM 1597 C CA . ALA A 1 198 ? -15.951 -8.074 15.194 1.00 96.62 198 ALA A CA 1
ATOM 1598 C C . ALA A 1 198 ? -15.803 -6.547 15.207 1.00 96.62 198 ALA A C 1
ATOM 1600 O O . ALA A 1 198 ? -14.706 -6.020 15.421 1.00 96.62 198 ALA A O 1
ATOM 1601 N N . ARG A 1 199 ? -16.903 -5.824 14.967 1.00 95.62 199 ARG A N 1
ATOM 1602 C CA . ARG A 1 199 ? -16.894 -4.354 14.894 1.00 95.62 199 ARG A CA 1
ATOM 1603 C C . ARG A 1 199 ? -16.437 -3.731 16.214 1.00 95.62 199 ARG A C 1
ATOM 1605 O O . ARG A 1 199 ? -15.592 -2.841 16.190 1.00 95.62 199 ARG A O 1
ATOM 1612 N N . LEU A 1 200 ? -16.907 -4.257 17.345 1.00 95.69 200 LEU A N 1
ATOM 1613 C CA . LEU A 1 200 ? -16.511 -3.780 18.669 1.00 95.69 200 LEU A CA 1
ATOM 1614 C C . LEU A 1 200 ? -15.003 -3.929 18.941 1.00 95.69 200 LEU A C 1
ATOM 1616 O O . LEU A 1 200 ? -14.392 -3.025 19.510 1.00 95.69 200 LEU A O 1
ATOM 1620 N N . ASP A 1 201 ? -14.381 -5.025 18.504 1.00 97.25 201 ASP A N 1
ATOM 1621 C CA . ASP A 1 201 ? -12.936 -5.224 18.674 1.00 97.25 201 ASP A CA 1
ATOM 1622 C C . ASP A 1 201 ? -12.143 -4.261 17.788 1.00 97.25 201 ASP A C 1
ATOM 1624 O O . ASP A 1 201 ? -11.202 -3.623 18.255 1.00 97.25 201 ASP A O 1
ATOM 1628 N N . CYS A 1 202 ? -12.584 -4.054 16.540 1.00 96.81 202 CYS A N 1
ATOM 1629 C CA . CYS A 1 202 ? -12.013 -3.026 15.667 1.00 96.81 202 CYS A CA 1
ATOM 1630 C C . CYS A 1 202 ? -12.101 -1.642 16.318 1.00 96.81 202 CYS A C 1
ATOM 1632 O O . CYS A 1 202 ? -11.120 -0.897 16.322 1.00 96.81 202 CYS A O 1
ATOM 1634 N N . TRP A 1 203 ? -13.250 -1.294 16.900 1.00 96.44 203 TRP A N 1
ATOM 1635 C CA . TRP A 1 203 ? -13.406 -0.027 17.598 1.00 96.44 203 TRP A CA 1
ATOM 1636 C C . TRP A 1 203 ? -12.423 0.110 18.757 1.00 96.44 203 TRP A C 1
ATOM 1638 O O . TRP A 1 203 ? -11.776 1.147 18.865 1.00 96.44 203 TRP A O 1
ATOM 1648 N N . ARG A 1 204 ? -12.266 -0.928 19.583 1.00 95.88 204 ARG A N 1
ATOM 1649 C CA . ARG A 1 204 ? -11.335 -0.918 20.723 1.00 95.88 204 ARG A CA 1
ATOM 1650 C C . ARG A 1 204 ? -9.880 -0.762 20.289 1.00 95.88 204 ARG A C 1
ATOM 1652 O O . ARG A 1 204 ? -9.146 -0.012 20.918 1.00 95.88 204 ARG A O 1
ATOM 1659 N N . GLU A 1 205 ? -9.477 -1.425 19.209 1.00 96.88 205 GLU A N 1
ATOM 1660 C CA . GLU A 1 205 ? -8.102 -1.383 18.688 1.00 96.88 205 GLU A CA 1
ATOM 1661 C C . GLU A 1 205 ? -7.717 -0.043 18.038 1.00 96.88 205 GLU A C 1
ATOM 1663 O O . GLU A 1 205 ? -6.536 0.261 17.901 1.00 96.88 205 GLU A O 1
ATOM 1668 N N . THR A 1 206 ? -8.696 0.745 17.597 1.00 96.62 206 THR A N 1
ATOM 1669 C CA . THR A 1 206 ? -8.478 1.977 16.807 1.00 96.62 206 THR A CA 1
ATOM 1670 C C . THR A 1 206 ? -8.906 3.247 17.537 1.00 96.62 206 THR A C 1
ATOM 1672 O O . THR A 1 206 ? -8.713 4.353 17.024 1.00 96.62 206 THR A O 1
ATOM 1675 N N . ALA A 1 207 ? -9.527 3.106 18.706 1.00 96.12 207 ALA A N 1
ATOM 1676 C CA . ALA A 1 207 ? -9.903 4.235 19.529 1.00 96.12 207 ALA A CA 1
ATOM 1677 C C . ALA A 1 207 ? -8.666 4.913 20.121 1.00 96.12 207 ALA A C 1
ATOM 1679 O O . ALA A 1 207 ? -7.665 4.277 20.445 1.00 96.12 207 ALA A O 1
ATOM 1680 N N . THR A 1 208 ? -8.756 6.226 20.273 1.00 95.12 208 THR A N 1
ATOM 1681 C CA . THR A 1 208 ? -7.772 7.041 20.977 1.00 95.12 208 TH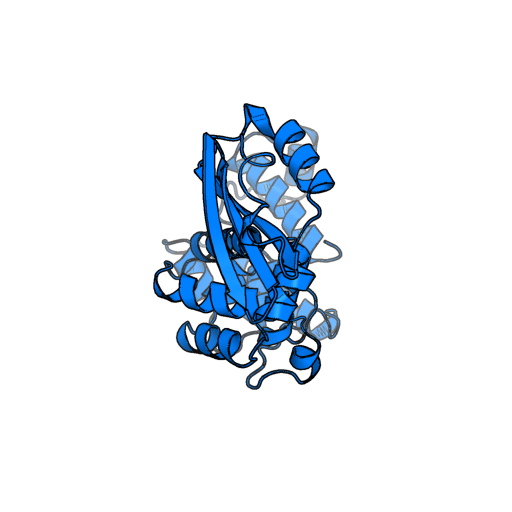R A CA 1
ATOM 1682 C C . THR A 1 208 ? -8.362 7.544 22.296 1.00 95.12 208 THR A C 1
ATOM 1684 O O . THR A 1 208 ? -9.552 7.358 22.559 1.00 95.12 208 THR A O 1
ATOM 1687 N N . SER A 1 209 ? -7.534 8.140 23.152 1.00 93.88 209 SER A N 1
ATOM 1688 C CA . SER A 1 209 ? -8.008 8.778 24.380 1.00 93.88 209 SER A CA 1
ATOM 1689 C C . SER A 1 209 ? -8.511 10.195 24.090 1.00 93.88 209 SER A C 1
ATOM 1691 O O . SER A 1 209 ? -8.079 10.827 23.123 1.00 93.88 209 SER A O 1
ATOM 1693 N N . GLU A 1 210 ? -9.400 10.726 24.933 1.00 91.19 210 GLU A N 1
ATOM 1694 C CA . GLU A 1 210 ? -9.852 12.123 24.820 1.00 91.19 210 GLU A CA 1
ATOM 1695 C C . GLU A 1 210 ? -8.665 13.097 24.890 1.00 91.19 210 GLU A C 1
ATOM 1697 O O . GLU A 1 210 ? -8.545 13.992 24.056 1.00 91.19 210 GLU A O 1
ATOM 1702 N N . ALA A 1 211 ? -7.717 12.847 25.798 1.00 92.06 211 ALA A N 1
ATOM 1703 C CA . ALA A 1 211 ? -6.516 13.665 25.950 1.00 92.06 211 ALA A CA 1
ATOM 1704 C C . ALA A 1 211 ? -5.625 13.661 24.690 1.00 92.06 211 ALA A C 1
ATOM 1706 O O . ALA A 1 211 ? -5.125 14.707 24.266 1.00 92.06 211 ALA A O 1
ATOM 1707 N N . ASP A 1 212 ? -5.429 12.498 24.058 1.00 94.44 212 ASP A N 1
ATOM 1708 C CA . ASP A 1 212 ? -4.651 12.397 22.817 1.00 94.44 212 ASP A CA 1
ATOM 1709 C C . ASP A 1 212 ? -5.371 13.056 21.640 1.00 94.44 212 ASP A C 1
ATOM 1711 O O . ASP A 1 212 ? -4.731 13.667 20.777 1.00 94.44 212 ASP A O 1
ATOM 1715 N N . LEU A 1 213 ? -6.702 12.973 21.611 1.00 94.44 213 LEU A N 1
ATOM 1716 C CA . LEU A 1 213 ? -7.521 13.629 20.604 1.00 94.44 213 LEU A CA 1
ATOM 1717 C C . LEU A 1 213 ? -7.440 15.157 20.717 1.00 94.44 213 LEU A C 1
ATOM 1719 O O . LEU A 1 213 ? -7.191 15.826 19.711 1.00 94.44 213 LEU A O 1
ATOM 1723 N N . GLU A 1 214 ? -7.590 15.709 21.922 1.00 93.75 214 GLU A N 1
ATOM 1724 C CA . GLU A 1 214 ? -7.443 17.144 22.200 1.00 93.75 214 GLU A CA 1
ATOM 1725 C C . GLU A 1 214 ? -6.050 17.650 21.817 1.00 93.75 214 GLU A C 1
ATOM 1727 O O . GLU A 1 214 ? -5.900 18.669 21.128 1.00 93.75 214 GLU A O 1
ATOM 1732 N N . LYS A 1 215 ? -5.011 16.896 22.192 1.00 96.25 215 LYS A N 1
ATOM 1733 C CA . LYS A 1 215 ? -3.631 17.185 21.796 1.00 96.25 215 LYS A CA 1
ATOM 1734 C C . LYS A 1 215 ? -3.477 17.186 20.276 1.00 96.25 215 LYS A C 1
ATOM 1736 O O . LYS A 1 215 ? -2.880 18.113 19.725 1.00 96.25 215 LYS A O 1
ATOM 1741 N N . TRP A 1 216 ? -4.026 16.186 19.586 1.00 95.69 216 TRP A N 1
ATOM 1742 C CA . TRP A 1 216 ? -3.959 16.099 18.128 1.00 95.69 216 TRP A CA 1
ATOM 1743 C C . TRP A 1 216 ? -4.687 17.271 17.460 1.00 95.69 216 TRP A C 1
ATOM 1745 O O . TRP A 1 216 ? -4.149 17.860 16.521 1.00 95.69 216 TRP A O 1
ATOM 1755 N N . PHE A 1 217 ? -5.868 17.658 17.954 1.00 95.69 217 PHE A N 1
ATOM 1756 C CA . PHE A 1 217 ? -6.592 18.824 17.446 1.00 95.69 217 PHE A CA 1
ATOM 1757 C C . PHE A 1 217 ? -5.819 20.118 17.652 1.00 95.69 217 PHE A C 1
ATOM 1759 O O . PHE A 1 217 ? -5.727 20.908 16.717 1.00 95.69 217 PHE A O 1
ATOM 1766 N N . THR A 1 218 ? -5.207 20.304 18.819 1.00 95.44 218 THR A N 1
ATOM 1767 C CA . THR A 1 218 ? -4.389 21.486 19.112 1.00 95.44 218 THR A CA 1
ATOM 1768 C C . THR A 1 218 ? -3.199 21.582 18.153 1.00 95.44 218 THR A C 1
ATOM 1770 O O . THR A 1 218 ? -2.964 22.623 17.546 1.00 95.44 218 THR A O 1
ATOM 1773 N N . GLN A 1 219 ? -2.487 20.473 17.930 1.00 96.50 219 GLN A N 1
ATOM 1774 C CA . GLN A 1 219 ? -1.331 20.413 17.025 1.00 96.50 219 GLN A CA 1
ATOM 1775 C C . GLN A 1 219 ? -1.685 20.601 15.542 1.00 96.50 219 GLN A C 1
ATOM 1777 O O . GLN A 1 219 ? -0.817 20.946 14.738 1.00 96.50 219 GLN A O 1
ATOM 1782 N N . ASN A 1 220 ? -2.937 20.344 15.159 1.00 96.06 220 ASN A N 1
ATOM 1783 C CA . ASN A 1 220 ? -3.390 20.401 13.770 1.00 96.06 220 ASN A CA 1
ATOM 1784 C C . ASN A 1 220 ? -4.415 21.514 13.509 1.00 96.06 220 ASN A C 1
ATOM 1786 O O . ASN A 1 220 ? -4.925 21.585 12.395 1.00 96.06 220 ASN A O 1
ATOM 1790 N N . ALA A 1 221 ? -4.689 22.396 14.476 1.00 94.69 221 ALA A N 1
ATOM 1791 C CA . ALA A 1 221 ? -5.756 23.397 14.401 1.00 94.69 221 ALA A CA 1
ATOM 1792 C C . ALA A 1 221 ? -5.700 24.237 13.114 1.00 94.69 221 ALA A C 1
ATOM 1794 O O . ALA A 1 221 ? -6.697 24.367 12.409 1.00 94.69 221 ALA A O 1
ATOM 1795 N N . GLU A 1 222 ? -4.513 24.716 12.733 1.00 96.50 222 GLU A N 1
ATOM 1796 C CA . GLU A 1 222 ? -4.324 25.520 11.518 1.00 96.50 222 GLU A CA 1
ATOM 1797 C C . GLU A 1 222 ? -4.518 24.735 10.214 1.00 96.50 222 GLU A C 1
ATOM 1799 O O . GLU A 1 222 ? -4.747 25.337 9.163 1.00 96.50 222 GLU A O 1
ATOM 1804 N N . LYS A 1 223 ? -4.422 23.403 10.261 1.00 96.62 223 LYS A N 1
ATOM 1805 C CA . LYS A 1 223 ? -4.539 22.505 9.104 1.00 96.62 223 LYS A CA 1
ATOM 1806 C C . LYS A 1 223 ? -5.944 21.930 8.943 1.00 96.62 223 LYS A C 1
ATOM 1808 O O . LYS A 1 223 ? -6.235 21.379 7.885 1.00 96.62 223 LYS A O 1
ATOM 1813 N N . ILE A 1 224 ? -6.792 22.029 9.963 1.00 97.12 224 ILE A N 1
ATOM 1814 C CA . ILE A 1 224 ? -8.163 21.520 9.935 1.00 97.12 224 ILE A CA 1
ATOM 1815 C C . ILE A 1 224 ? -9.050 22.526 9.193 1.00 97.12 224 ILE A C 1
ATOM 1817 O O . ILE A 1 224 ? -8.989 23.730 9.438 1.00 97.12 224 ILE A O 1
ATOM 1821 N N . ALA A 1 225 ? -9.847 22.021 8.257 1.00 96.88 225 ALA A N 1
ATOM 1822 C CA . ALA A 1 225 ? -10.873 22.773 7.540 1.00 96.88 225 ALA A CA 1
ATOM 1823 C C . ALA A 1 225 ? -12.249 22.607 8.200 1.00 96.88 225 ALA A C 1
ATOM 1825 O O . ALA A 1 225 ? -13.007 23.567 8.290 1.00 96.88 225 ALA A O 1
ATOM 1826 N N . GLY A 1 226 ? -12.552 21.408 8.703 1.00 95.25 226 GLY A N 1
ATOM 1827 C CA . GLY A 1 226 ? -13.829 21.109 9.340 1.00 95.25 226 GLY A CA 1
ATOM 1828 C C . GLY A 1 226 ? -13.813 19.788 10.099 1.00 95.25 226 GLY A C 1
ATOM 1829 O O . GLY A 1 226 ? -12.891 18.978 9.969 1.00 95.25 226 GLY A O 1
ATOM 1830 N N . LYS A 1 227 ? -14.841 19.579 10.921 1.00 95.38 227 LYS A N 1
ATOM 1831 C CA . LYS A 1 227 ? -15.067 18.339 11.667 1.00 95.38 227 LYS A CA 1
ATOM 1832 C C . LYS A 1 227 ? -16.551 18.002 11.610 1.00 95.38 227 LYS A C 1
ATOM 1834 O O . LYS A 1 227 ? -17.391 18.884 11.757 1.00 95.38 227 LYS A O 1
ATOM 1839 N N . THR A 1 228 ? -16.863 16.729 11.435 1.00 94.62 228 THR A N 1
ATOM 1840 C 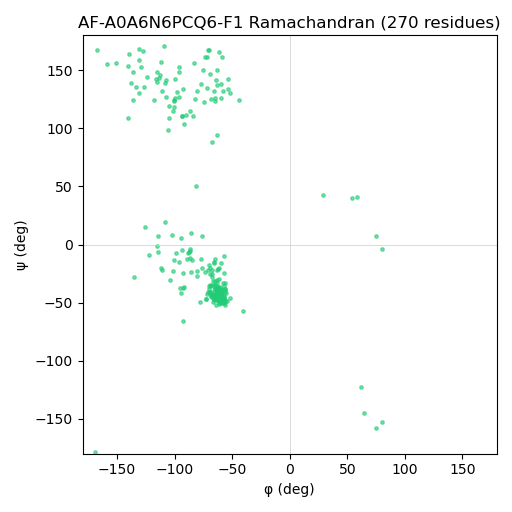CA . THR A 1 228 ? -18.208 16.172 11.622 1.00 94.62 228 THR A CA 1
ATOM 1841 C C . THR A 1 228 ? -18.086 14.933 12.489 1.00 94.62 228 THR A C 1
ATOM 1843 O O . THR A 1 228 ? -16.999 14.360 12.586 1.00 94.62 228 THR A O 1
ATOM 1846 N N . TRP A 1 229 ? -19.165 14.521 13.142 1.00 93.38 229 TRP A N 1
ATOM 1847 C CA . TRP A 1 229 ? -19.145 13.289 13.913 1.00 93.38 229 TRP A CA 1
ATOM 1848 C C . TRP A 1 229 ? -20.438 12.507 13.778 1.00 93.38 229 TRP A C 1
ATOM 1850 O O . TRP A 1 229 ? -21.511 13.065 13.542 1.00 93.38 229 TRP A O 1
ATOM 1860 N N . THR A 1 230 ? -20.313 11.202 13.963 1.00 92.88 230 THR A N 1
ATOM 1861 C CA . THR A 1 230 ? -21.421 10.264 14.093 1.00 92.88 230 THR A CA 1
ATOM 1862 C C . THR A 1 230 ? -21.214 9.417 15.338 1.00 92.88 230 THR A C 1
ATOM 1864 O O . THR A 1 230 ? -20.085 9.196 15.778 1.00 92.88 230 THR A O 1
ATOM 1867 N N . THR A 1 231 ? -22.314 8.944 15.914 1.00 91.06 231 THR A N 1
ATOM 1868 C CA . THR A 1 231 ? -22.280 8.034 17.057 1.00 91.06 231 THR A CA 1
ATOM 1869 C C . THR A 1 231 ? -22.932 6.727 16.656 1.00 91.06 231 THR A C 1
ATOM 1871 O O . THR A 1 231 ? -24.084 6.713 16.221 1.00 91.06 231 THR A O 1
ATOM 1874 N N . GLU A 1 232 ? -22.198 5.635 16.815 1.00 90.50 232 GLU A N 1
ATOM 1875 C CA . GLU A 1 232 ? -22.709 4.283 16.617 1.00 90.50 232 GLU A CA 1
ATOM 1876 C C . GLU A 1 232 ? -22.691 3.514 17.935 1.00 90.50 232 GLU A C 1
ATOM 1878 O O . GLU A 1 232 ? -21.828 3.730 18.782 1.00 90.50 232 GLU A O 1
ATOM 1883 N N . MET A 1 233 ? -23.647 2.601 18.097 1.00 89.00 233 MET A N 1
ATOM 1884 C CA . MET A 1 233 ? -23.781 1.770 19.292 1.00 89.00 233 MET A CA 1
ATOM 1885 C C . MET A 1 233 ? -23.559 0.298 18.947 1.00 89.00 233 MET A C 1
ATOM 1887 O O . MET A 1 233 ? -24.057 -0.202 17.931 1.00 89.00 233 MET A O 1
ATOM 1891 N N . GLU A 1 234 ? -22.866 -0.414 19.830 1.00 90.44 234 GLU A N 1
ATOM 1892 C CA . GLU A 1 234 ? -22.837 -1.874 19.859 1.00 90.44 234 GLU A CA 1
ATOM 1893 C C . GLU A 1 234 ? -22.875 -2.364 21.305 1.00 90.44 234 GLU A C 1
ATOM 1895 O O . GLU A 1 234 ? -21.921 -2.195 22.061 1.00 90.44 234 GLU A O 1
ATOM 1900 N N . GLY A 1 235 ? -24.012 -2.943 21.699 1.00 89.06 235 GLY A N 1
ATOM 1901 C CA . GLY A 1 235 ? -24.266 -3.279 23.097 1.00 89.06 235 GLY A CA 1
ATOM 1902 C C . GLY A 1 235 ? -24.268 -2.029 23.980 1.00 89.06 235 GLY A C 1
ATOM 1903 O O . GLY A 1 235 ? -25.047 -1.105 23.755 1.00 89.06 235 GLY A O 1
ATOM 1904 N N . ASP A 1 236 ? -23.398 -2.018 24.986 1.00 89.25 236 ASP A N 1
ATOM 1905 C CA . ASP A 1 236 ? -23.201 -0.937 25.954 1.00 89.25 236 ASP A CA 1
ATOM 1906 C C . ASP A 1 236 ? -22.076 0.040 25.567 1.00 89.25 236 ASP A C 1
ATOM 1908 O O . ASP A 1 236 ? -21.748 0.931 26.353 1.00 89.25 236 ASP A O 1
ATOM 1912 N N . VAL A 1 237 ? -21.481 -0.111 24.380 1.00 91.38 237 VAL A N 1
ATOM 1913 C CA . VAL A 1 237 ? -20.376 0.728 23.906 1.00 91.38 237 VAL A CA 1
ATOM 1914 C C . VAL A 1 237 ? -20.851 1.671 22.804 1.00 91.38 237 VAL 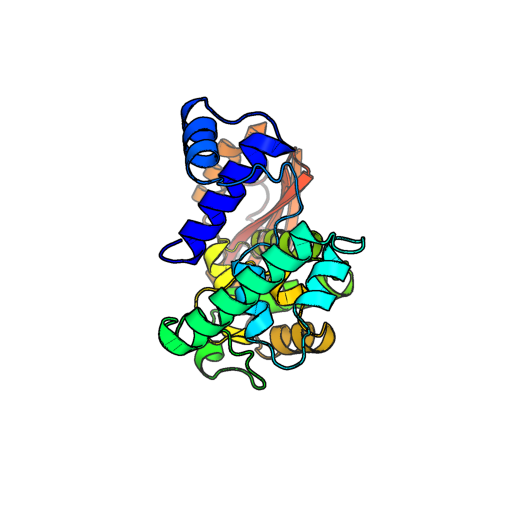A C 1
ATOM 1916 O O . VAL A 1 237 ? -21.407 1.240 21.791 1.00 91.38 237 VAL A O 1
ATOM 1919 N N . ALA A 1 238 ? -20.589 2.961 23.002 1.00 91.50 238 ALA A N 1
ATOM 1920 C CA . ALA A 1 238 ? -20.782 4.022 22.025 1.00 91.50 238 ALA A CA 1
ATOM 1921 C C . ALA A 1 238 ? -19.443 4.374 21.366 1.00 91.50 238 ALA A C 1
ATOM 1923 O O . ALA A 1 238 ? -18.476 4.701 22.059 1.00 91.50 238 ALA A O 1
ATOM 1924 N N . ALA A 1 239 ? -19.388 4.345 20.037 1.00 93.56 239 ALA A N 1
ATOM 1925 C CA . ALA A 1 239 ? -18.264 4.839 19.256 1.00 93.56 239 ALA A CA 1
ATOM 1926 C C . ALA A 1 239 ? -18.580 6.223 18.690 1.00 93.56 239 ALA A C 1
ATOM 1928 O O . ALA A 1 239 ? -19.501 6.378 17.889 1.00 93.56 239 ALA A O 1
ATOM 1929 N N . PHE A 1 240 ? -17.790 7.219 19.086 1.00 94.38 240 PHE A N 1
ATOM 1930 C CA . PHE A 1 240 ? -17.814 8.559 18.513 1.00 94.38 240 PHE A CA 1
ATOM 1931 C C . PHE A 1 240 ? -16.798 8.628 17.383 1.00 94.38 240 PHE A C 1
ATOM 1933 O O . PHE A 1 240 ? -15.589 8.689 17.614 1.00 94.38 240 PHE A O 1
ATOM 1940 N N . GLU A 1 241 ? -17.298 8.588 16.156 1.00 94.88 241 GLU A N 1
ATOM 1941 C CA . GLU A 1 241 ? -16.500 8.677 14.944 1.00 94.88 241 GLU A CA 1
ATOM 1942 C C . GLU A 1 241 ? -16.431 10.125 14.489 1.00 94.88 241 GLU A C 1
ATOM 1944 O O . GLU A 1 241 ? -17.424 10.690 14.046 1.00 94.88 241 GLU A O 1
ATOM 1949 N N . ILE A 1 242 ? -15.255 10.733 14.598 1.00 96.56 242 ILE A N 1
ATOM 1950 C CA . ILE A 1 242 ? -15.027 12.125 14.231 1.00 96.56 242 ILE A CA 1
ATOM 1951 C C . ILE A 1 242 ? -14.275 12.148 12.908 1.00 96.56 242 ILE A C 1
ATOM 1953 O O . ILE A 1 242 ? -13.088 11.813 12.836 1.00 96.56 242 ILE A O 1
ATOM 1957 N N . LEU A 1 243 ? -14.971 12.551 11.853 1.00 97.31 243 LEU A N 1
ATOM 1958 C CA . LEU A 1 243 ? -14.390 12.762 10.541 1.00 97.31 243 LEU A CA 1
ATOM 1959 C C . LEU A 1 243 ? -13.833 14.184 10.465 1.00 97.31 243 LEU A C 1
ATOM 1961 O O . LEU A 1 243 ? -14.571 15.169 10.511 1.00 97.31 243 LEU A O 1
ATOM 1965 N N . VAL A 1 244 ? -12.516 14.274 10.331 1.00 97.50 244 VAL A N 1
ATOM 1966 C CA . VAL A 1 244 ? -11.774 15.527 10.219 1.00 97.50 244 VAL A CA 1
ATOM 1967 C C . VAL A 1 244 ? -11.428 15.770 8.759 1.00 97.50 244 VAL A C 1
ATOM 1969 O O . VAL A 1 244 ? -10.777 14.938 8.121 1.00 97.50 244 VAL A O 1
ATOM 1972 N N . GLU A 1 245 ? -11.834 16.923 8.244 1.00 97.31 245 GLU A N 1
ATOM 1973 C CA . GLU A 1 245 ? -11.448 17.415 6.927 1.00 97.31 245 GLU A CA 1
ATOM 1974 C C . GLU A 1 245 ? -10.261 18.367 7.069 1.00 97.31 245 GLU A C 1
ATOM 1976 O O . GLU A 1 245 ? -10.287 19.311 7.862 1.00 97.31 245 GLU A O 1
ATOM 1981 N N . MET A 1 246 ? -9.195 18.098 6.322 1.00 97.12 246 MET A N 1
ATOM 1982 C CA . MET A 1 246 ? -7.968 18.887 6.319 1.00 97.12 246 MET A CA 1
ATOM 1983 C C . MET A 1 246 ? -7.995 19.894 5.163 1.00 97.12 246 MET A C 1
ATOM 1985 O O . MET A 1 246 ? -8.581 19.636 4.116 1.00 97.12 246 MET A O 1
ATOM 1989 N N . LYS A 1 247 ? -7.291 21.022 5.302 1.00 96.88 247 LYS A N 1
ATOM 1990 C CA . LYS A 1 247 ? -7.188 22.060 4.258 1.00 96.88 247 LYS A CA 1
ATOM 1991 C C . LYS A 1 247 ? -6.545 21.578 2.954 1.00 96.88 247 LYS A C 1
ATOM 1993 O O . LYS A 1 247 ? -6.739 22.204 1.921 1.00 96.88 247 LYS A O 1
ATOM 1998 N N . ASP A 1 248 ? -5.788 20.481 2.992 1.00 94.88 248 ASP A N 1
ATOM 1999 C CA . ASP A 1 248 ? -5.220 19.834 1.803 1.00 94.88 248 ASP A CA 1
ATOM 2000 C C . ASP A 1 248 ? -6.192 18.841 1.128 1.00 94.88 248 ASP A C 1
ATOM 2002 O O . ASP A 1 248 ? -5.786 18.081 0.251 1.00 94.88 248 ASP A O 1
ATOM 2006 N N . GLY A 1 249 ? -7.463 18.819 1.551 1.00 93.56 249 GLY A N 1
ATOM 2007 C CA . GLY A 1 249 ? -8.522 17.955 1.024 1.00 93.56 249 GLY A CA 1
ATOM 2008 C C . GLY A 1 249 ? -8.500 16.524 1.568 1.00 93.56 249 GLY A C 1
ATOM 2009 O O . GLY A 1 249 ? -9.385 15.727 1.249 1.00 93.56 249 GLY A O 1
ATOM 2010 N N . LYS A 1 250 ? -7.512 16.152 2.394 1.00 95.12 250 LYS A N 1
ATOM 2011 C CA . LYS A 1 250 ? -7.476 14.817 3.003 1.00 95.12 250 LYS A CA 1
ATOM 2012 C C . LYS A 1 250 ? -8.485 14.714 4.136 1.00 95.12 250 LYS A C 1
ATOM 2014 O O . LYS A 1 250 ? -8.746 15.667 4.864 1.00 95.12 250 LYS A O 1
ATOM 2019 N N . ARG A 1 251 ? -8.978 13.495 4.341 1.00 96.19 251 ARG A N 1
ATOM 2020 C CA . ARG A 1 251 ? -9.859 13.146 5.455 1.00 96.19 251 ARG A CA 1
ATOM 2021 C C . ARG A 1 251 ? -9.160 12.187 6.408 1.00 96.19 251 ARG A C 1
ATOM 2023 O O . ARG A 1 251 ? -8.402 11.318 5.968 1.00 96.19 251 ARG A O 1
ATOM 2030 N N . GLN A 1 252 ? -9.411 12.353 7.700 1.00 96.00 252 GLN A N 1
ATOM 2031 C CA . GLN A 1 252 ? -8.937 11.452 8.747 1.00 96.00 252 GLN A CA 1
ATOM 2032 C C . GLN A 1 252 ? -10.081 11.130 9.693 1.00 96.00 252 GLN A C 1
ATOM 2034 O O . GLN A 1 252 ? -10.812 12.031 10.096 1.00 96.00 252 GLN A O 1
ATOM 2039 N N . LEU A 1 253 ? -10.223 9.859 10.055 1.00 97.06 253 LEU A N 1
ATOM 2040 C CA . LEU A 1 253 ? -11.180 9.449 11.068 1.00 97.06 253 LEU A CA 1
ATOM 2041 C C . LEU A 1 253 ? -10.462 9.297 12.412 1.00 97.06 253 LEU A C 1
ATOM 2043 O O . LEU A 1 253 ? -9.412 8.658 12.504 1.00 97.06 253 LEU A O 1
ATOM 2047 N N . LYS A 1 254 ? -11.035 9.895 13.454 1.00 96.69 254 LYS A N 1
ATOM 2048 C CA . LYS A 1 254 ? -10.665 9.679 14.854 1.00 96.69 254 LYS A CA 1
ATOM 2049 C C . LYS A 1 254 ? -11.822 8.989 15.560 1.00 96.69 254 LYS A C 1
ATOM 2051 O O . LYS A 1 254 ? -12.975 9.238 15.222 1.00 96.69 254 LYS A O 1
ATOM 2056 N N . ARG A 1 255 ? -11.519 8.120 16.521 1.00 96.19 255 ARG A N 1
ATOM 2057 C CA . ARG A 1 255 ? -12.534 7.357 17.249 1.00 96.19 255 ARG A CA 1
ATOM 2058 C C . ARG A 1 255 ? -12.290 7.462 18.747 1.00 96.19 255 ARG A C 1
ATOM 2060 O O . ARG A 1 255 ? -11.169 7.231 19.185 1.00 96.19 255 ARG A O 1
ATOM 2067 N N . ILE A 1 256 ? -13.331 7.783 19.505 1.00 95.88 256 ILE A N 1
ATOM 2068 C CA . ILE A 1 256 ? -13.366 7.657 20.968 1.00 95.88 256 ILE A CA 1
ATOM 2069 C C . ILE A 1 256 ? -14.431 6.621 21.313 1.00 95.88 256 ILE A C 1
ATOM 2071 O O . ILE A 1 256 ? -15.471 6.559 20.652 1.00 95.88 256 ILE A O 1
ATOM 2075 N N . LEU A 1 257 ? -14.171 5.813 22.336 1.00 93.38 257 LEU A N 1
ATOM 2076 C CA . LEU A 1 257 ? -15.158 4.893 22.886 1.00 93.38 257 LEU A CA 1
ATOM 2077 C C . LEU A 1 257 ? -15.634 5.359 24.253 1.00 93.38 257 LEU A C 1
ATOM 2079 O O . LEU A 1 257 ? -14.830 5.754 25.091 1.00 93.38 257 LEU A O 1
ATOM 2083 N N . VAL A 1 258 ? -16.936 5.229 24.484 1.00 88.31 258 VAL A N 1
ATOM 2084 C CA . VAL A 1 258 ? -17.579 5.465 25.779 1.00 88.31 258 VAL A CA 1
ATOM 2085 C C . VAL A 1 258 ? -18.390 4.226 26.141 1.00 88.31 258 VAL A C 1
ATOM 2087 O O . VAL A 1 258 ? -19.091 3.678 25.292 1.00 88.31 258 VAL A O 1
ATOM 2090 N N . GLN A 1 259 ? -18.296 3.768 27.389 1.00 83.75 259 GLN A N 1
ATOM 2091 C CA . GLN A 1 259 ? -19.005 2.582 27.872 1.00 83.75 259 GLN A CA 1
ATOM 2092 C C . GLN A 1 259 ? -20.097 2.974 28.884 1.00 83.75 259 GLN A C 1
ATOM 2094 O O . GLN A 1 259 ? -19.839 3.725 29.820 1.00 83.75 259 GLN A O 1
ATOM 2099 N N . GLY A 1 260 ? -21.315 2.447 28.730 1.00 70.31 260 GLY A N 1
ATOM 2100 C CA . GLY A 1 260 ? -22.394 2.554 29.723 1.00 70.31 260 GLY A CA 1
ATOM 2101 C C . GLY A 1 260 ? -23.189 3.875 29.749 1.00 70.31 260 GLY A C 1
ATOM 2102 O O . GLY A 1 260 ? -23.348 4.553 28.735 1.00 70.31 260 GLY A O 1
ATOM 2103 N N . HIS A 1 261 ? -23.745 4.210 30.928 1.00 50.75 261 HIS A N 1
ATOM 2104 C CA . HIS A 1 261 ? -24.726 5.294 31.184 1.00 50.75 261 HIS A CA 1
ATOM 2105 C C . HIS A 1 261 ? -24.278 6.716 30.761 1.00 50.75 261 HIS A C 1
ATOM 2107 O O . HIS A 1 261 ? -25.105 7.627 30.748 1.00 50.75 261 HIS A O 1
ATOM 2113 N N . ASP A 1 262 ? -23.007 6.914 30.397 1.00 52.66 262 ASP A N 1
ATOM 2114 C CA . ASP A 1 262 ? -22.443 8.195 29.946 1.00 52.66 262 ASP A CA 1
ATOM 2115 C C . ASP A 1 262 ? -22.598 8.465 28.438 1.00 52.66 262 ASP A C 1
ATOM 2117 O O . ASP A 1 262 ? -22.339 9.584 27.986 1.00 52.66 262 ASP A O 1
ATOM 2121 N N . ALA A 1 263 ? -23.105 7.506 27.651 1.00 47.31 263 ALA A N 1
ATOM 2122 C CA . ALA A 1 263 ? -23.362 7.700 26.218 1.00 47.31 263 ALA A CA 1
ATOM 2123 C C . ALA A 1 263 ? -24.317 8.882 25.921 1.00 47.31 263 ALA A C 1
ATOM 2125 O O . ALA A 1 263 ? -24.236 9.487 24.854 1.00 47.31 263 ALA A O 1
ATOM 2126 N N . SER A 1 264 ? -25.183 9.265 26.873 1.00 43.78 264 SER A N 1
ATOM 2127 C CA . SER A 1 264 ? -26.069 10.435 26.757 1.00 43.78 264 SER A CA 1
ATOM 2128 C C . SER A 1 264 ? -25.452 11.759 27.237 1.00 43.78 264 SER A C 1
ATOM 2130 O O . SER A 1 264 ? -26.091 12.800 27.099 1.00 43.78 264 SER A O 1
ATOM 2132 N N . ARG A 1 265 ? -24.258 11.745 27.851 1.00 47.03 265 ARG A N 1
ATOM 2133 C CA . ARG A 1 265 ? -23.607 12.922 28.469 1.00 47.03 265 ARG A CA 1
ATOM 2134 C C . ARG A 1 265 ? -22.349 13.405 27.738 1.00 47.03 265 ARG A C 1
ATOM 2136 O O . ARG A 1 265 ? -21.998 14.572 27.883 1.00 47.03 265 ARG A O 1
ATOM 2143 N N . ALA A 1 266 ? -21.698 12.557 26.943 1.00 49.91 266 ALA A N 1
ATOM 2144 C CA . ALA A 1 266 ? -20.321 12.767 26.476 1.00 49.91 266 ALA A CA 1
ATOM 2145 C C . ALA A 1 266 ? -20.097 13.793 25.337 1.00 49.91 266 ALA A C 1
ATOM 2147 O O . ALA A 1 266 ? -18.991 13.888 24.818 1.00 49.91 266 ALA A O 1
ATOM 2148 N N . VAL A 1 267 ? -21.097 14.569 24.904 1.00 54.03 267 VAL A N 1
ATOM 2149 C CA . VAL A 1 267 ? -21.014 15.256 23.592 1.00 54.03 267 VAL A CA 1
ATOM 2150 C C . VAL A 1 267 ? -20.710 16.767 23.611 1.00 54.03 267 VAL A C 1
ATOM 2152 O O . VAL A 1 267 ? -20.050 17.211 22.675 1.00 54.03 267 VAL A O 1
ATOM 2155 N N . PRO A 1 268 ? -21.082 17.610 24.599 1.00 45.47 268 PRO A N 1
ATOM 2156 C CA . PRO A 1 268 ? -20.918 19.055 24.383 1.00 45.47 268 PRO A CA 1
ATOM 2157 C C . PRO A 1 268 ? -19.499 19.608 24.604 1.00 45.47 268 PRO A C 1
ATOM 2159 O O . PRO A 1 268 ? -19.206 20.684 24.099 1.00 45.47 268 PRO A O 1
ATOM 2162 N N . GLY A 1 269 ? -18.638 18.938 25.382 1.00 47.19 269 GLY A N 1
ATOM 2163 C CA . GLY A 1 269 ? -17.386 19.539 25.878 1.00 47.19 269 GLY A CA 1
ATOM 2164 C C . GLY A 1 269 ? -16.148 19.327 25.001 1.00 47.19 269 GLY A C 1
ATOM 2165 O O . GLY A 1 269 ? -15.335 20.232 24.875 1.00 47.19 269 GLY A O 1
ATOM 2166 N N . VAL A 1 270 ? -16.018 18.155 24.372 1.00 45.78 270 VAL A N 1
ATOM 2167 C CA . VAL A 1 270 ? -14.821 17.766 23.589 1.00 45.78 270 VAL A CA 1
ATOM 2168 C C . VAL A 1 270 ? -14.881 18.283 22.137 1.00 45.78 270 VAL A C 1
ATOM 2170 O O . VAL A 1 270 ? -13.890 18.267 21.406 1.00 45.78 270 VAL A O 1
ATOM 2173 N N . LEU A 1 271 ? -16.056 18.746 21.696 1.00 47.28 271 LEU A N 1
ATOM 2174 C CA . LEU A 1 271 ? -16.346 19.131 20.309 1.00 47.28 271 LEU A CA 1
ATOM 2175 C C . LEU A 1 271 ? -16.661 20.628 20.123 1.00 47.28 271 LEU A C 1
ATOM 2177 O O . LEU A 1 271 ? -16.893 21.036 18.983 1.00 47.28 271 LEU A O 1
ATOM 2181 N N . ALA A 1 272 ? -16.676 21.415 21.208 1.00 40.56 272 ALA A N 1
ATOM 2182 C CA . ALA A 1 272 ? -16.864 22.870 21.187 1.00 40.56 272 ALA A CA 1
ATOM 2183 C C . ALA A 1 272 ? -15.549 23.625 20.937 1.00 40.56 272 ALA A C 1
ATOM 2185 O O . ALA A 1 272 ? -14.491 23.167 21.426 1.00 40.56 272 ALA A O 1
#

Foldseek 3Di:
DDDPLVVQVLVVVLLCCVAPVVPDDPVSNVVNVVVDPDDPGDFDDDRLLLLLLQLLDVVHDSQVVVCVLVVHDHDPVRVVNSVVSNVVSVCCLVPPDDPQSRQDWDPDFDPCLVVQFLLLLVLLLQLLVVLVPFDLALVRSLVSLVQSCLQSLHDSLSNQQSLCCGTRVHSDGPRVSSVSSPDDSVVSSCSSNVDHHDPVRSLVVRADDLVVVLVVCVVCVVFWPDKDWDWDDDPQKIKIWIWTQTPVRGIGIHIHIDGHPCPVPPPDPSRD

Solvent-accessible surface area (backbone atoms only — not comparable to full-atom values): 15381 Å² total; per-residue (Å²): 128,66,70,72,58,38,53,48,55,51,51,51,51,45,51,40,24,48,54,67,72,63,70,48,51,77,64,54,43,48,55,54,55,76,70,44,92,65,88,79,75,68,73,77,79,79,57,60,64,57,46,40,50,35,74,53,37,90,90,54,56,57,68,60,51,52,31,58,73,69,74,47,87,69,50,75,68,38,46,52,54,47,54,49,50,46,52,53,34,49,53,36,56,75,76,67,46,47,86,88,62,59,64,48,77,46,94,56,80,38,78,73,41,75,72,56,49,35,40,41,33,48,34,32,38,52,37,33,62,57,50,75,82,45,62,82,39,38,68,54,38,36,47,47,53,55,48,38,22,29,62,47,47,40,60,62,71,58,44,52,22,43,53,23,21,48,42,48,68,31,69,66,74,69,63,62,14,57,56,52,49,75,44,60,67,66,60,53,35,50,62,32,53,69,57,85,56,54,67,68,54,19,48,64,73,38,38,52,52,71,70,58,48,53,51,50,46,66,78,37,52,94,48,50,67,46,75,50,73,51,76,47,76,59,92,59,36,33,38,41,40,34,44,34,34,30,70,88,73,50,61,38,36,48,33,38,73,42,71,48,92,49,68,88,66,73,64,72,75,87,76,106

Sequence (272 aa):
EEGIVKLYNEFDRYHTRVNHDKNATPDEASVLRVCELVPEGDYFNANFQLVSALVQMPHLDPVAEITRRKGAPLTAVERRHLDQRIASARLWVESYASEEEKTRLQEVLPARAHELTAAQRAFLHRLAAGLRDTPWEDDALQTKVFETARLTPLEQPVAFKAIYRVLLDREAGPKAGNLLAFLDRDYVIARFQELPFARLDCWRETATSEADLEKWFTQNAEKIAGKTWTTEMEGDVAAFEILVEMKDGKRQLKRILVQGHDASRAVPGVLA